Protein AF-A0AAX3K533-F1 (afdb_monomer)

Structure (mmCIF, N/CA/C/O backbone):
data_AF-A0AAX3K533-F1
#
_entry.id   AF-A0AAX3K533-F1
#
loop_
_atom_site.group_PDB
_atom_site.id
_atom_site.type_symbol
_atom_site.label_atom_id
_atom_site.label_alt_id
_atom_site.label_comp_id
_atom_site.label_asym_id
_atom_site.label_entity_id
_atom_site.label_seq_id
_atom_site.pdbx_PDB_ins_code
_atom_site.Cartn_x
_atom_site.Cartn_y
_atom_site.Cartn_z
_atom_site.occupancy
_atom_site.B_iso_or_equiv
_atom_site.auth_seq_id
_atom_site.auth_comp_id
_atom_site.auth_asym_id
_atom_site.auth_atom_id
_atom_site.pdbx_PDB_model_num
ATOM 1 N N . MET A 1 1 ? 11.104 16.226 -44.204 1.00 70.50 1 MET A N 1
ATOM 2 C CA . MET A 1 1 ? 12.448 15.941 -43.643 1.00 70.50 1 MET A CA 1
ATOM 3 C C . MET A 1 1 ? 12.404 15.337 -42.233 1.00 70.50 1 MET A C 1
ATOM 5 O O . MET A 1 1 ? 12.853 14.212 -42.077 1.00 70.50 1 MET A O 1
ATOM 9 N N . VAL A 1 2 ? 11.884 16.020 -41.196 1.00 74.81 2 VAL A N 1
ATOM 10 C CA . VAL A 1 2 ? 11.802 15.436 -39.829 1.00 74.81 2 VAL A CA 1
ATOM 11 C C . VAL A 1 2 ? 10.790 14.286 -39.756 1.00 74.81 2 VAL A C 1
ATOM 13 O O . VAL A 1 2 ? 11.126 13.221 -39.255 1.00 74.81 2 VAL A O 1
ATOM 16 N N . ILE A 1 3 ? 9.594 14.465 -40.324 1.00 83.06 3 ILE A N 1
ATOM 17 C CA . ILE A 1 3 ? 8.546 13.427 -40.380 1.00 83.06 3 ILE A CA 1
ATOM 18 C C . ILE A 1 3 ? 9.035 12.175 -41.125 1.00 83.06 3 ILE A C 1
ATOM 20 O O . ILE A 1 3 ? 8.797 11.053 -40.682 1.00 83.06 3 ILE A O 1
ATOM 24 N N . ASP A 1 4 ? 9.793 12.353 -42.209 1.00 85.56 4 ASP A N 1
ATOM 25 C CA . ASP A 1 4 ? 10.380 11.236 -42.957 1.00 85.56 4 ASP A CA 1
ATOM 26 C C . ASP A 1 4 ? 11.405 10.476 -42.110 1.00 85.56 4 ASP A C 1
ATOM 28 O O . ASP A 1 4 ? 11.384 9.247 -42.074 1.00 85.56 4 ASP A O 1
ATOM 32 N N . ASN A 1 5 ? 12.247 11.192 -41.356 1.00 84.62 5 ASN A N 1
ATOM 33 C CA . ASN A 1 5 ? 13.170 10.575 -40.402 1.00 84.62 5 ASN A CA 1
ATOM 34 C C . ASN A 1 5 ? 12.423 9.822 -39.292 1.00 84.62 5 ASN A C 1
ATOM 36 O O . ASN A 1 5 ? 12.862 8.744 -38.902 1.00 84.62 5 ASN A O 1
ATOM 40 N N . ILE A 1 6 ? 11.279 10.333 -38.824 1.00 86.19 6 ILE A N 1
ATOM 41 C CA . ILE A 1 6 ? 10.448 9.639 -37.831 1.00 86.19 6 ILE A CA 1
ATOM 42 C C . ILE A 1 6 ? 9.898 8.327 -38.407 1.00 86.19 6 ILE A C 1
ATOM 44 O O . ILE A 1 6 ? 10.025 7.268 -37.790 1.00 86.19 6 ILE A O 1
ATOM 48 N N . LYS A 1 7 ? 9.353 8.367 -39.629 1.00 88.62 7 LYS A N 1
ATOM 49 C CA . LYS A 1 7 ? 8.852 7.177 -40.335 1.00 88.62 7 LYS A CA 1
ATOM 50 C C . LYS A 1 7 ? 9.958 6.144 -40.565 1.00 88.62 7 LYS A C 1
ATOM 52 O O . LYS A 1 7 ? 9.727 4.943 -40.417 1.00 88.62 7 LYS A O 1
ATOM 57 N N . LEU A 1 8 ? 11.163 6.604 -40.905 1.00 84.56 8 LEU A N 1
ATOM 58 C CA . LEU A 1 8 ? 12.342 5.749 -41.029 1.00 84.56 8 LEU A CA 1
ATOM 59 C C . LEU A 1 8 ? 12.726 5.116 -39.686 1.00 84.56 8 LEU A C 1
ATOM 61 O O . LEU A 1 8 ? 12.979 3.917 -39.663 1.00 84.56 8 LEU A O 1
ATOM 65 N N . GLY A 1 9 ? 12.668 5.865 -38.580 1.00 83.62 9 GLY A N 1
ATOM 66 C CA . GLY A 1 9 ? 12.912 5.340 -37.232 1.00 83.62 9 GLY A CA 1
ATOM 67 C C . GLY A 1 9 ? 11.972 4.186 -36.862 1.00 83.62 9 GLY A C 1
ATOM 68 O O . GLY A 1 9 ? 12.428 3.128 -36.433 1.00 83.62 9 GLY A O 1
ATOM 69 N N . PHE A 1 10 ? 10.668 4.310 -37.132 1.00 87.94 10 PHE A N 1
ATOM 70 C CA . PHE A 1 10 ? 9.726 3.196 -36.930 1.00 87.94 10 PHE A CA 1
ATOM 71 C C . PHE A 1 10 ? 10.019 1.987 -37.826 1.00 87.94 10 PHE A C 1
ATOM 73 O O . PHE A 1 10 ? 9.873 0.835 -37.406 1.00 87.94 10 PHE A O 1
ATOM 80 N N . ARG A 1 11 ? 10.471 2.221 -39.063 1.00 87.50 11 ARG A N 1
ATOM 81 C CA . ARG A 1 11 ? 10.896 1.138 -39.959 1.00 87.50 11 ARG A CA 1
ATOM 82 C C . ARG A 1 11 ? 12.134 0.417 -39.421 1.00 87.50 11 ARG A C 1
ATOM 84 O O . ARG A 1 11 ? 12.212 -0.806 -39.535 1.00 87.50 11 ARG A O 1
ATOM 91 N N . ASP A 1 12 ? 13.061 1.145 -38.804 1.00 82.50 12 ASP A N 1
ATOM 92 C CA . ASP A 1 12 ? 14.248 0.569 -38.169 1.00 82.50 12 ASP A CA 1
ATOM 93 C C . ASP A 1 12 ? 13.876 -0.278 -36.945 1.00 82.50 12 ASP A C 1
ATOM 95 O O . ASP A 1 12 ? 14.400 -1.383 -36.794 1.00 82.50 12 ASP A O 1
ATOM 99 N N . ILE A 1 13 ? 12.906 0.165 -36.132 1.00 85.25 13 ILE A N 1
ATOM 100 C CA . ILE A 1 13 ? 12.337 -0.637 -35.031 1.00 85.25 13 ILE A CA 1
ATOM 101 C C . ILE A 1 13 ? 11.763 -1.956 -35.567 1.00 85.25 13 ILE A C 1
ATOM 103 O O . ILE A 1 13 ? 12.056 -3.027 -35.033 1.00 85.25 13 ILE A O 1
ATOM 107 N N . LYS A 1 14 ? 10.983 -1.906 -36.656 1.00 86.94 14 LYS A N 1
ATOM 108 C CA . LYS A 1 14 ? 10.407 -3.107 -37.287 1.00 86.94 14 LYS A CA 1
ATOM 109 C C . LYS A 1 14 ? 11.482 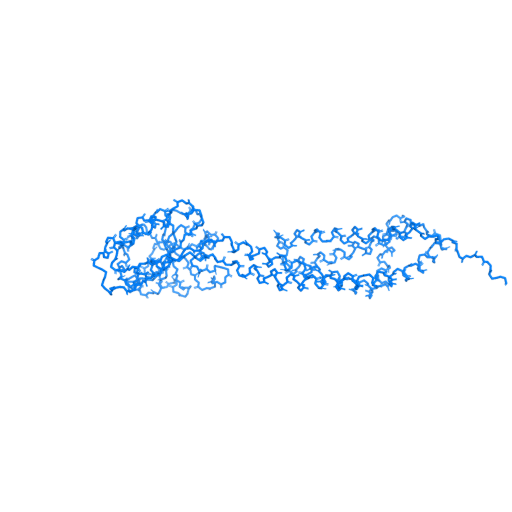-4.050 -37.843 1.00 86.94 14 LYS A C 1
ATOM 111 O O . LYS A 1 14 ? 11.323 -5.265 -37.812 1.00 86.94 14 LYS A O 1
ATOM 116 N N . ARG A 1 15 ? 12.596 -3.516 -38.346 1.00 84.75 15 ARG A N 1
ATOM 117 C CA . ARG A 1 15 ? 13.728 -4.328 -38.818 1.00 84.75 15 ARG A CA 1
ATOM 118 C C . ARG A 1 15 ? 14.512 -4.955 -37.660 1.00 84.75 15 ARG A C 1
ATOM 120 O O . ARG A 1 15 ? 15.022 -6.065 -37.789 1.00 84.75 15 ARG A O 1
ATOM 127 N N . ASN A 1 16 ? 14.587 -4.258 -36.530 1.00 82.94 16 ASN A N 1
ATOM 128 C CA . ASN A 1 16 ? 15.358 -4.643 -35.351 1.00 82.94 16 ASN A CA 1
ATOM 129 C C . ASN A 1 16 ? 14.470 -5.085 -34.171 1.00 82.94 16 ASN A C 1
ATOM 131 O O . ASN A 1 16 ? 14.868 -4.963 -33.013 1.00 82.94 16 ASN A O 1
ATOM 135 N N . THR A 1 17 ? 13.291 -5.659 -34.441 1.00 85.94 17 THR A N 1
ATOM 136 C CA . THR A 1 17 ? 12.273 -5.960 -33.416 1.00 85.94 17 THR A CA 1
ATOM 137 C C . THR A 1 17 ? 12.784 -6.844 -32.282 1.00 85.94 17 THR A C 1
ATOM 139 O O . THR A 1 17 ? 12.458 -6.598 -31.129 1.00 85.94 17 THR A O 1
ATOM 142 N N . ARG A 1 18 ? 13.647 -7.829 -32.566 1.00 87.25 18 ARG A N 1
ATOM 143 C CA . ARG A 1 18 ? 14.241 -8.676 -31.514 1.00 87.25 18 ARG A CA 1
ATOM 144 C C . ARG A 1 18 ? 15.050 -7.863 -30.500 1.00 87.25 18 ARG A C 1
ATOM 146 O O . ARG A 1 18 ? 14.945 -8.105 -29.306 1.00 87.25 18 ARG A O 1
ATOM 153 N N . ILE A 1 19 ? 15.832 -6.893 -30.975 1.00 84.88 19 ILE A N 1
ATOM 154 C CA . ILE A 1 19 ? 16.628 -6.006 -30.116 1.00 84.88 19 ILE A CA 1
ATOM 155 C C . ILE A 1 19 ? 15.700 -5.088 -29.329 1.00 84.88 19 ILE A C 1
ATOM 157 O O . ILE A 1 19 ? 15.890 -4.933 -28.129 1.00 84.88 19 ILE A O 1
ATOM 161 N N . PHE A 1 20 ? 14.689 -4.521 -29.993 1.00 87.00 20 PHE A N 1
ATOM 162 C CA . PHE A 1 20 ? 13.691 -3.678 -29.342 1.00 87.00 20 PHE A CA 1
ATOM 163 C C . PHE A 1 20 ? 12.997 -4.415 -28.189 1.00 87.00 20 PHE A C 1
ATOM 165 O O . PHE A 1 20 ? 12.959 -3.901 -27.079 1.00 87.00 20 PHE A O 1
ATOM 172 N N . ILE A 1 21 ? 12.529 -5.647 -28.419 1.00 89.81 21 ILE A N 1
ATOM 173 C CA . ILE A 1 21 ? 11.8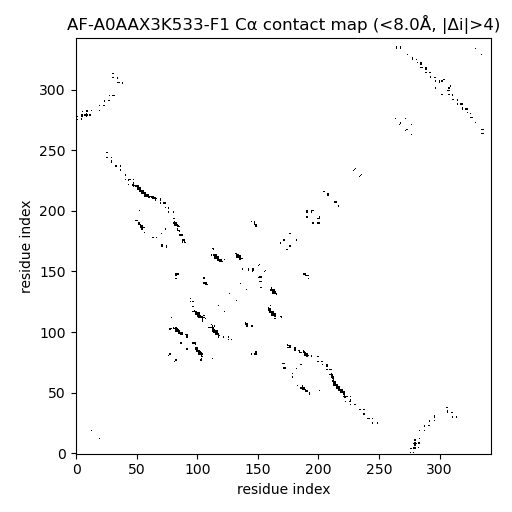62 -6.459 -27.391 1.00 89.81 21 ILE A CA 1
ATOM 174 C C . ILE A 1 21 ? 12.820 -6.800 -26.250 1.00 89.81 21 ILE A C 1
ATOM 176 O O . ILE A 1 21 ? 12.476 -6.580 -25.096 1.00 89.81 21 ILE A O 1
ATOM 180 N N . LEU A 1 22 ? 14.023 -7.306 -26.545 1.00 88.88 22 LEU A N 1
ATOM 181 C CA . LEU A 1 22 ? 14.995 -7.660 -25.502 1.00 88.88 22 LEU A CA 1
ATOM 182 C C . LEU A 1 22 ? 15.367 -6.455 -24.639 1.00 88.88 22 LEU A C 1
ATOM 184 O O . LEU A 1 22 ? 15.486 -6.576 -23.422 1.00 88.88 22 LEU A O 1
ATOM 188 N N . PHE A 1 23 ? 15.522 -5.289 -25.262 1.00 87.81 23 PHE A N 1
ATOM 189 C CA . PHE A 1 23 ? 15.860 -4.078 -24.536 1.00 87.81 23 PHE A CA 1
ATOM 190 C C . PHE A 1 23 ? 14.681 -3.532 -23.734 1.00 87.81 23 PHE A C 1
ATOM 192 O O . PHE A 1 23 ? 14.856 -3.124 -22.589 1.00 87.81 23 PHE A O 1
ATOM 199 N N . GLY A 1 24 ? 13.476 -3.604 -24.302 1.00 89.94 24 GLY A N 1
ATOM 200 C CA . GLY A 1 24 ? 12.237 -3.301 -23.597 1.00 89.94 24 GLY A CA 1
ATOM 201 C C . GLY A 1 24 ? 12.061 -4.181 -22.364 1.00 89.94 24 GLY A C 1
ATOM 202 O O . GLY A 1 24 ? 11.786 -3.657 -21.295 1.00 89.94 24 GLY A O 1
ATOM 203 N N . LEU A 1 25 ? 12.309 -5.490 -22.473 1.00 91.69 25 LEU A N 1
ATOM 204 C CA . LEU A 1 25 ? 12.252 -6.420 -21.341 1.00 91.69 25 LEU A CA 1
ATOM 205 C C . LEU A 1 25 ? 13.298 -6.103 -20.268 1.00 91.69 25 LEU A C 1
ATOM 207 O O . LEU A 1 25 ? 12.988 -6.162 -19.081 1.00 91.69 25 LEU A O 1
ATOM 211 N N . LEU A 1 26 ? 14.518 -5.734 -20.667 1.00 90.12 26 LEU A N 1
ATOM 212 C CA . LEU A 1 26 ? 15.572 -5.342 -19.732 1.00 90.12 26 LEU A CA 1
ATOM 213 C C . LEU A 1 26 ? 15.155 -4.099 -18.923 1.00 90.12 26 LEU A C 1
ATOM 215 O O . LEU A 1 26 ? 15.217 -4.118 -17.695 1.00 90.12 26 LEU A O 1
ATOM 219 N N . ILE A 1 27 ? 14.676 -3.047 -19.597 1.00 90.38 27 ILE A N 1
ATOM 220 C CA . ILE A 1 27 ? 14.196 -1.810 -18.952 1.00 90.38 27 ILE A CA 1
ATOM 221 C C . ILE A 1 27 ? 12.966 -2.094 -18.082 1.00 90.38 27 ILE A C 1
ATOM 223 O O . ILE A 1 27 ? 12.881 -1.608 -16.954 1.00 90.38 27 ILE A O 1
ATOM 227 N N . LEU A 1 28 ? 12.046 -2.925 -18.572 1.00 92.44 28 LEU A N 1
ATOM 228 C CA . LEU A 1 28 ? 10.853 -3.320 -17.834 1.00 92.44 28 LEU A CA 1
ATOM 229 C C . LEU A 1 28 ? 11.216 -4.056 -16.544 1.00 92.44 28 LEU A C 1
ATOM 231 O O . LEU A 1 28 ? 10.684 -3.722 -15.491 1.00 92.44 28 LEU A O 1
ATOM 235 N N . SER A 1 29 ? 12.153 -5.008 -16.595 1.00 91.19 29 SER A N 1
ATOM 236 C CA . SER A 1 29 ? 12.527 -5.799 -15.418 1.00 91.19 29 SER A CA 1
ATOM 237 C C . SER A 1 29 ? 13.051 -4.938 -14.269 1.00 91.19 29 SER A C 1
ATOM 239 O O . SER A 1 29 ? 12.621 -5.115 -13.132 1.00 91.19 29 SER A O 1
ATOM 241 N N . ILE A 1 30 ? 13.917 -3.960 -14.554 1.00 90.75 30 ILE A N 1
ATOM 242 C CA . ILE A 1 30 ? 14.461 -3.092 -13.508 1.00 90.75 30 ILE A CA 1
ATOM 243 C C . ILE A 1 30 ? 13.411 -2.094 -13.026 1.00 90.75 30 ILE A C 1
ATOM 245 O O . ILE A 1 30 ? 13.341 -1.806 -11.835 1.00 90.75 30 ILE A O 1
ATOM 249 N N . SER A 1 31 ? 12.562 -1.607 -13.932 1.00 91.94 31 SER A N 1
ATOM 250 C CA . SER A 1 31 ? 11.512 -0.655 -13.587 1.00 91.94 31 SER A CA 1
ATOM 251 C C . SER A 1 31 ? 10.474 -1.296 -12.665 1.00 91.94 31 SER A C 1
ATOM 253 O O . SER A 1 31 ? 10.118 -0.701 -11.657 1.00 91.94 31 SER A O 1
ATOM 255 N N . VAL A 1 32 ? 10.066 -2.541 -12.937 1.00 91.31 32 VAL A N 1
ATOM 256 C CA . VAL A 1 32 ? 9.200 -3.328 -12.045 1.00 91.31 32 VAL A CA 1
ATOM 257 C C . VAL A 1 32 ? 9.862 -3.502 -10.677 1.00 91.31 32 VAL A C 1
ATOM 259 O O . VAL A 1 32 ? 9.267 -3.146 -9.664 1.00 91.31 32 VAL A O 1
ATOM 262 N N . VAL A 1 33 ? 11.111 -3.976 -10.625 1.00 91.06 33 VAL A N 1
ATOM 263 C CA . VAL A 1 33 ? 11.818 -4.192 -9.350 1.00 91.06 33 VAL A CA 1
ATOM 264 C C . VAL A 1 33 ? 11.892 -2.904 -8.524 1.00 91.06 33 VAL A C 1
ATOM 266 O O . VAL A 1 33 ? 11.572 -2.921 -7.335 1.00 91.06 33 VAL A O 1
ATOM 269 N N . LEU A 1 34 ? 12.266 -1.779 -9.139 1.00 90.50 34 LEU A N 1
ATOM 270 C CA . LEU A 1 34 ? 12.362 -0.491 -8.452 1.00 90.50 34 LEU A CA 1
ATOM 271 C C . LEU A 1 34 ? 10.995 0.029 -8.001 1.00 90.50 34 LEU A C 1
ATOM 273 O O . LEU A 1 34 ? 10.873 0.505 -6.873 1.00 90.50 34 LEU A O 1
ATOM 277 N N . SER A 1 35 ? 9.965 -0.087 -8.841 1.00 88.69 35 SER A N 1
ATOM 278 C CA . SER A 1 35 ? 8.621 0.379 -8.507 1.00 88.69 35 SER A CA 1
ATOM 279 C C . SER A 1 35 ? 8.024 -0.373 -7.322 1.00 88.69 35 SER A C 1
ATOM 281 O O . SER A 1 35 ? 7.595 0.254 -6.353 1.00 88.69 35 SER A O 1
ATOM 283 N N . PHE A 1 36 ? 8.046 -1.705 -7.361 1.00 85.25 36 PHE A N 1
ATOM 284 C CA . PHE A 1 36 ? 7.445 -2.527 -6.312 1.00 85.25 36 PHE A CA 1
ATOM 285 C C . PHE A 1 36 ? 8.246 -2.504 -5.004 1.00 85.25 36 PHE A C 1
ATOM 287 O O . P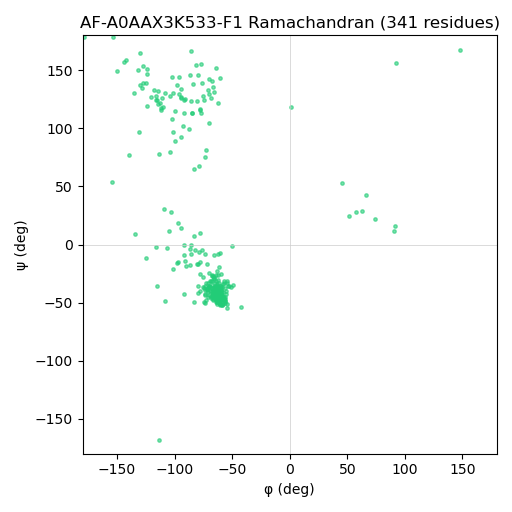HE A 1 36 ? 7.642 -2.422 -3.937 1.00 85.25 36 PHE A O 1
ATOM 294 N N . SER A 1 37 ? 9.584 -2.506 -5.053 1.00 86.62 37 SER A N 1
ATOM 295 C CA . SER A 1 37 ? 10.398 -2.385 -3.828 1.00 86.62 37 SER A CA 1
ATOM 296 C C . SER A 1 37 ? 10.225 -1.029 -3.142 1.00 86.62 37 SER A C 1
ATOM 298 O O . SER A 1 37 ? 10.086 -0.977 -1.921 1.00 86.62 37 SER A O 1
ATOM 300 N N . THR A 1 38 ? 10.152 0.058 -3.916 1.00 86.94 38 THR A N 1
ATOM 301 C CA . THR A 1 38 ? 9.893 1.396 -3.364 1.00 86.94 38 THR A CA 1
ATOM 302 C C . THR A 1 38 ? 8.496 1.484 -2.755 1.00 86.94 38 THR A C 1
ATOM 304 O O . THR A 1 38 ? 8.326 2.066 -1.684 1.00 86.94 38 THR A O 1
ATOM 307 N N . TYR A 1 39 ? 7.492 0.893 -3.410 1.00 85.12 39 TYR A N 1
ATOM 308 C CA . TYR A 1 39 ? 6.137 0.823 -2.867 1.00 85.12 39 TYR A CA 1
ATOM 309 C C . TYR A 1 39 ? 6.100 0.055 -1.540 1.00 85.12 39 TYR A C 1
ATOM 311 O O . TYR A 1 39 ? 5.575 0.576 -0.559 1.00 85.12 39 TYR A O 1
ATOM 319 N N . ALA A 1 40 ? 6.723 -1.127 -1.489 1.00 82.88 40 ALA A N 1
ATOM 320 C CA . ALA A 1 40 ? 6.785 -1.954 -0.286 1.00 82.88 40 ALA A CA 1
ATOM 321 C C . ALA A 1 40 ? 7.472 -1.231 0.883 1.00 82.88 40 ALA A C 1
ATOM 323 O O . ALA A 1 40 ? 6.957 -1.237 1.998 1.00 82.88 40 ALA A O 1
ATOM 324 N N . LEU A 1 41 ? 8.593 -0.544 0.632 1.00 83.50 41 LEU A N 1
ATOM 325 C CA . LEU A 1 41 ? 9.264 0.242 1.667 1.00 83.50 41 LEU A CA 1
ATOM 326 C C . LEU A 1 41 ? 8.395 1.402 2.157 1.00 83.50 41 LEU A C 1
ATOM 328 O O . LEU A 1 41 ? 8.345 1.663 3.353 1.00 83.50 41 LEU A O 1
ATOM 332 N N . ASN A 1 42 ? 7.707 2.103 1.255 1.00 82.88 42 ASN A N 1
ATOM 333 C CA . ASN A 1 42 ? 6.824 3.197 1.651 1.00 82.88 42 ASN A CA 1
ATOM 334 C C . ASN A 1 42 ? 5.643 2.694 2.493 1.00 82.88 42 ASN A C 1
ATOM 336 O O . ASN A 1 42 ? 5.273 3.345 3.464 1.00 82.88 42 ASN A O 1
ATOM 340 N N . LEU A 1 43 ? 5.073 1.537 2.148 1.00 78.62 43 LEU A N 1
ATOM 341 C CA . LEU A 1 43 ? 4.025 0.908 2.948 1.00 78.62 43 LEU A CA 1
ATOM 342 C C . LEU A 1 43 ? 4.540 0.588 4.356 1.00 78.62 43 LEU A C 1
ATOM 344 O O . LEU A 1 43 ? 3.969 1.071 5.329 1.00 78.62 43 LEU A O 1
ATOM 348 N N . ALA A 1 44 ? 5.681 -0.096 4.456 1.00 74.06 44 ALA A N 1
ATOM 349 C CA . ALA A 1 44 ? 6.280 -0.442 5.740 1.00 74.06 44 ALA A CA 1
ATOM 350 C C . ALA A 1 44 ? 6.643 0.793 6.581 1.00 74.06 44 ALA A C 1
ATOM 352 O O . ALA A 1 44 ? 6.396 0.817 7.779 1.00 74.06 44 ALA A O 1
ATOM 353 N N . LEU A 1 45 ? 7.171 1.854 5.962 1.00 74.62 45 LEU A N 1
ATOM 354 C CA . LEU A 1 45 ? 7.487 3.113 6.649 1.00 74.62 45 LEU A CA 1
ATOM 355 C C . LEU A 1 45 ? 6.251 3.907 7.085 1.00 74.62 45 LEU A C 1
ATOM 357 O O . LEU A 1 45 ? 6.355 4.761 7.968 1.00 74.62 45 LEU A O 1
ATOM 361 N N . LYS A 1 46 ? 5.105 3.714 6.424 1.00 70.94 46 LYS A N 1
ATOM 362 C CA . LYS A 1 46 ? 3.833 4.287 6.874 1.00 70.94 46 LYS A CA 1
ATOM 363 C C . LYS A 1 46 ? 3.319 3.516 8.077 1.00 70.94 46 LYS A C 1
ATOM 365 O O . LYS A 1 46 ? 3.038 4.138 9.090 1.00 70.94 46 LYS A O 1
ATOM 370 N N . GLU A 1 47 ? 3.282 2.192 7.979 1.00 65.12 47 GLU A N 1
ATOM 371 C CA . GLU A 1 47 ? 2.819 1.324 9.063 1.00 65.12 47 GLU A CA 1
ATOM 372 C C . GLU A 1 47 ? 3.746 1.392 10.286 1.00 65.12 47 GLU A C 1
ATOM 374 O O . GLU A 1 47 ? 3.290 1.240 11.410 1.00 65.12 47 GLU A O 1
ATOM 379 N N . SER A 1 48 ? 5.042 1.675 10.118 1.00 60.19 48 SER A N 1
ATOM 380 C CA . SER A 1 48 ? 5.990 1.817 11.235 1.00 60.19 48 SER A CA 1
ATOM 381 C C . SER A 1 48 ? 5.906 3.124 12.010 1.00 60.19 48 SER A C 1
ATOM 383 O O . SER A 1 48 ? 6.678 3.324 12.948 1.00 60.19 48 SER A O 1
ATOM 385 N N . LYS A 1 49 ? 5.071 4.069 11.576 1.00 57.28 49 LYS A N 1
ATOM 386 C CA . LYS A 1 49 ? 4.868 5.331 12.299 1.00 57.28 49 LYS A CA 1
ATOM 387 C C . LYS A 1 49 ? 3.739 5.247 13.312 1.00 57.28 49 LYS A C 1
ATOM 389 O O . LYS A 1 49 ? 3.724 6.073 14.221 1.00 57.28 49 LYS A O 1
ATOM 394 N N . ASP A 1 50 ? 2.861 4.262 13.170 1.00 59.41 50 ASP A N 1
ATOM 395 C CA . ASP A 1 50 ? 1.707 4.107 14.036 1.00 59.41 50 ASP A CA 1
ATOM 396 C C . ASP A 1 50 ? 2.167 3.486 15.361 1.00 59.41 50 ASP A C 1
ATOM 398 O O . ASP A 1 50 ? 2.703 2.375 15.413 1.00 59.41 50 ASP A O 1
ATOM 402 N N . THR A 1 51 ? 2.017 4.238 16.453 1.00 62.66 51 THR A N 1
ATOM 403 C CA . THR A 1 51 ? 2.298 3.707 17.792 1.00 62.66 51 THR A CA 1
ATOM 404 C C . THR A 1 51 ? 1.053 2.992 18.280 1.0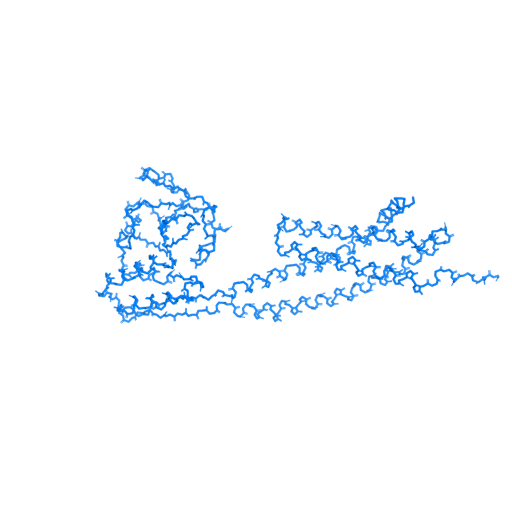0 62.66 51 THR A C 1
ATOM 406 O O . THR A 1 51 ? 0.035 3.627 18.542 1.00 62.66 51 THR A O 1
ATOM 409 N N . GLU A 1 52 ? 1.119 1.672 18.431 1.00 69.50 52 GLU A N 1
ATOM 410 C CA . GLU A 1 52 ? -0.027 0.917 18.917 1.00 69.50 52 GLU A CA 1
ATOM 411 C C . GLU A 1 52 ? 0.044 0.788 20.440 1.00 69.50 52 GLU A C 1
ATOM 413 O O . GLU A 1 52 ? 0.922 0.122 21.000 1.00 69.50 52 GLU A O 1
ATOM 418 N N . VAL A 1 53 ? -0.904 1.428 21.123 1.00 72.19 53 VAL A N 1
ATOM 419 C CA . VAL A 1 53 ? -1.151 1.183 22.545 1.00 72.19 53 VAL A CA 1
ATOM 420 C C . VAL A 1 53 ? -2.191 0.078 22.663 1.00 72.19 53 VAL A C 1
ATOM 422 O O . VAL A 1 53 ? -3.272 0.145 22.083 1.00 72.19 53 VAL A O 1
ATOM 425 N N . SER A 1 54 ? -1.841 -0.960 23.410 1.00 78.69 54 SER A N 1
ATOM 426 C CA . SER A 1 54 ? -2.712 -2.084 23.738 1.00 78.69 54 SER A CA 1
ATOM 427 C C . SER A 1 54 ? -2.793 -2.244 25.247 1.00 78.69 54 SER A C 1
ATOM 429 O O . SER A 1 54 ? -1.854 -1.901 25.969 1.00 78.69 54 SER A O 1
ATOM 431 N N . TYR A 1 55 ? -3.912 -2.768 25.725 1.00 81.06 55 TYR A N 1
ATOM 432 C CA . TYR A 1 55 ? -4.105 -3.095 27.129 1.00 81.06 55 TYR A CA 1
ATOM 433 C C . TYR A 1 55 ? -4.323 -4.594 27.233 1.00 81.06 55 TYR A C 1
ATOM 435 O O . TYR A 1 55 ? -5.097 -5.155 26.467 1.00 81.06 55 TYR A O 1
ATOM 443 N N . PHE A 1 56 ? -3.635 -5.234 28.172 1.00 78.38 56 PHE A N 1
ATOM 444 C CA . PHE A 1 56 ? -3.848 -6.643 28.489 1.00 78.38 56 PHE A CA 1
ATOM 445 C C . PHE A 1 56 ? -4.249 -6.765 29.946 1.00 78.38 56 PHE A C 1
ATOM 447 O O . PHE A 1 56 ? -3.553 -6.258 30.834 1.00 78.38 56 PHE A O 1
ATOM 454 N N . ALA A 1 57 ? -5.363 -7.441 30.199 1.00 75.81 57 ALA A N 1
ATOM 455 C CA . ALA A 1 57 ? -5.816 -7.698 31.546 1.00 75.81 57 ALA A CA 1
ATOM 456 C C . ALA A 1 57 ? -4.946 -8.783 32.181 1.00 75.81 57 ALA A C 1
ATOM 458 O O . ALA A 1 57 ? -4.816 -9.900 31.674 1.00 75.81 57 ALA A O 1
ATOM 459 N N . ILE A 1 58 ? -4.364 -8.464 33.329 1.00 69.75 58 ILE A N 1
ATOM 460 C CA . ILE A 1 58 ? -3.647 -9.415 34.163 1.00 69.75 58 ILE A CA 1
ATOM 461 C C . ILE A 1 58 ? -4.595 -9.834 35.282 1.00 69.75 58 ILE A C 1
ATOM 463 O O . ILE A 1 58 ? -4.972 -8.996 36.106 1.00 69.75 58 ILE A O 1
ATOM 467 N N . PRO A 1 59 ? -4.998 -11.116 35.331 1.00 59.81 59 PRO A N 1
ATOM 468 C CA . PRO A 1 59 ? -5.919 -11.587 36.347 1.00 59.81 59 PRO A CA 1
ATOM 469 C C . PRO A 1 59 ? -5.209 -11.596 37.702 1.00 59.81 59 PRO A C 1
ATOM 471 O O . PRO A 1 59 ? -4.379 -12.457 37.986 1.00 59.81 59 PRO A O 1
ATOM 474 N N . VAL A 1 60 ? -5.531 -10.613 38.537 1.00 62.34 60 VAL A N 1
ATOM 475 C CA . VAL A 1 60 ? -5.190 -10.595 39.973 1.00 62.34 60 VAL A CA 1
A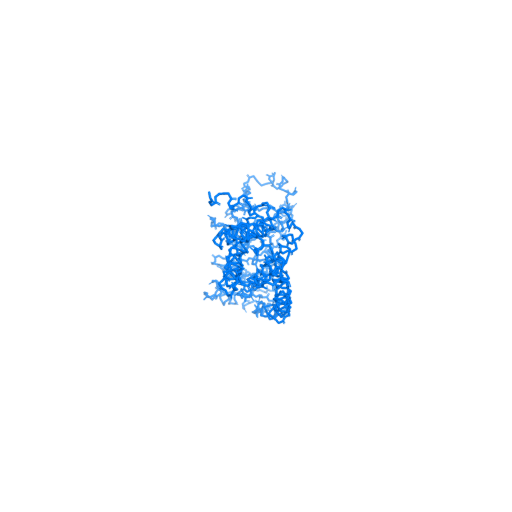TOM 476 C C . VAL A 1 60 ? -6.396 -10.989 40.832 1.00 62.34 60 VAL A C 1
ATOM 478 O O . VAL A 1 60 ? -6.227 -11.461 41.952 1.00 62.34 60 VAL A O 1
ATOM 481 N N . SER A 1 61 ? -7.599 -10.859 40.270 1.00 62.00 61 SER A N 1
ATOM 482 C CA . SER A 1 61 ? -8.893 -11.309 40.782 1.00 62.00 61 SER A CA 1
ATOM 483 C C . SER A 1 61 ? -9.793 -11.637 39.583 1.00 62.00 61 SER A C 1
ATOM 485 O O . SER A 1 61 ? -9.649 -11.028 38.523 1.00 62.00 61 SER A O 1
ATOM 487 N N . TYR A 1 62 ? -10.711 -12.595 39.739 1.00 57.03 62 TYR A N 1
ATOM 488 C CA . TYR A 1 62 ? -11.745 -12.902 38.736 1.00 57.03 62 TYR A CA 1
ATOM 489 C C . TYR A 1 62 ? -13.046 -12.117 38.965 1.00 57.03 62 TYR A C 1
ATOM 491 O O . TYR A 1 62 ? -13.933 -12.136 38.119 1.00 57.03 62 TYR A O 1
ATOM 499 N N . GLU A 1 63 ? -13.160 -11.418 40.096 1.00 61.00 63 GLU A N 1
ATOM 500 C CA . GLU A 1 63 ? -14.308 -10.573 40.420 1.00 61.00 63 GLU A CA 1
ATOM 501 C C . GLU A 1 63 ? -13.939 -9.100 40.237 1.00 61.00 63 GLU A C 1
ATOM 503 O O . GLU A 1 63 ? -12.949 -8.644 40.812 1.00 61.00 63 GLU A O 1
ATOM 508 N N . MET A 1 64 ? -14.748 -8.367 39.465 1.00 66.06 64 MET A N 1
ATOM 509 C CA . MET A 1 64 ? -14.641 -6.918 39.279 1.00 66.06 64 MET A CA 1
ATOM 510 C C . MET A 1 64 ? -15.671 -6.226 40.183 1.00 66.06 64 MET A C 1
ATOM 512 O O . MET A 1 64 ? -16.812 -6.006 39.780 1.00 66.06 64 MET A O 1
ATOM 516 N N . LYS A 1 65 ? -15.305 -5.906 41.430 1.00 66.56 65 LYS A N 1
ATOM 517 C CA . LYS A 1 65 ? -16.256 -5.371 42.425 1.00 66.56 65 LYS A CA 1
ATOM 518 C C . LYS A 1 65 ? -16.759 -3.969 42.079 1.00 66.56 65 LYS A C 1
ATOM 520 O O . LYS A 1 65 ? -17.878 -3.620 42.438 1.00 66.56 65 LYS A O 1
ATOM 525 N N . ASP A 1 66 ? -15.958 -3.197 41.347 1.00 72.38 66 ASP A N 1
ATOM 526 C CA . ASP A 1 66 ? -16.262 -1.829 40.907 1.00 72.38 66 ASP A CA 1
ATOM 527 C C . ASP A 1 66 ? -16.670 -1.741 39.418 1.00 72.38 66 ASP A C 1
ATOM 529 O O . ASP A 1 66 ? -16.499 -0.698 38.787 1.00 72.38 66 ASP A O 1
ATOM 533 N N . PHE A 1 67 ? -17.245 -2.816 38.857 1.00 76.81 67 PHE A N 1
ATOM 534 C CA . PHE A 1 67 ? -17.651 -2.931 37.444 1.00 76.81 67 PHE A CA 1
ATOM 535 C C . PHE A 1 67 ? -18.339 -1.671 36.884 1.00 76.81 67 PHE A C 1
ATOM 537 O O . PHE A 1 67 ? -17.855 -1.085 35.919 1.00 76.81 67 PHE A O 1
ATOM 544 N N . ILE A 1 68 ? -19.399 -1.191 37.548 1.00 79.94 68 ILE A N 1
ATOM 545 C CA . ILE A 1 68 ? -20.195 -0.034 37.093 1.00 79.94 68 ILE A CA 1
ATOM 546 C C . ILE A 1 68 ? -19.338 1.239 36.996 1.00 79.94 68 ILE A C 1
ATOM 548 O O . ILE A 1 68 ? -19.482 2.030 36.069 1.00 79.94 68 ILE A O 1
ATOM 552 N N . LYS A 1 69 ? -18.406 1.450 37.936 1.00 82.44 69 LYS A N 1
ATOM 553 C CA . LYS A 1 69 ? -17.544 2.645 37.924 1.00 82.44 69 LYS A CA 1
ATOM 554 C C . LYS A 1 69 ? -16.550 2.610 36.766 1.00 82.44 69 LYS A C 1
ATOM 556 O O . LYS A 1 69 ? -16.230 3.662 36.213 1.00 82.44 69 LYS A O 1
ATOM 561 N N . VAL A 1 70 ? -16.038 1.423 36.444 1.00 82.88 70 VAL A N 1
ATOM 562 C CA . VAL A 1 70 ? -15.091 1.220 35.341 1.00 82.88 70 VAL A CA 1
ATOM 563 C C . VAL A 1 70 ? -15.813 1.395 34.011 1.00 82.88 70 VAL A C 1
ATOM 565 O O . VAL A 1 70 ? -15.329 2.141 33.166 1.00 82.88 70 VAL A O 1
ATOM 568 N N . GLU A 1 71 ? -16.999 0.800 33.865 1.00 86.94 71 GLU A N 1
ATOM 569 C CA . GLU A 1 71 ? -17.877 0.986 32.706 1.00 86.94 71 GLU A CA 1
ATOM 570 C C . GLU A 1 71 ? -18.169 2.476 32.459 1.00 86.94 71 GLU A C 1
ATOM 572 O O . GLU A 1 71 ? -17.892 2.988 31.375 1.00 86.94 71 GLU A O 1
ATOM 577 N N . ASP A 1 72 ? -18.610 3.212 33.484 1.00 87.00 72 ASP A N 1
ATOM 578 C CA . ASP A 1 72 ? -18.867 4.656 33.397 1.00 87.00 72 ASP A CA 1
ATOM 579 C C . ASP A 1 72 ? -17.612 5.469 33.030 1.00 87.00 72 ASP A C 1
ATOM 581 O O . ASP A 1 72 ? -17.687 6.492 32.337 1.00 87.00 72 ASP A O 1
ATOM 585 N N . GLY A 1 73 ? -16.447 5.064 33.545 1.00 86.56 73 GLY A N 1
ATOM 586 C CA . GLY A 1 73 ? -15.163 5.701 33.259 1.00 86.56 73 GLY A CA 1
ATOM 587 C C . GLY A 1 73 ? -14.749 5.521 31.800 1.00 86.56 73 GLY A C 1
ATOM 588 O O . GLY A 1 73 ? -14.400 6.498 31.131 1.00 86.56 73 GLY A O 1
ATOM 589 N N . VAL A 1 74 ? -14.843 4.287 31.304 1.00 88.00 74 VAL A N 1
ATOM 590 C CA . VAL A 1 74 ? -14.549 3.916 29.915 1.00 88.00 74 VAL A CA 1
ATOM 591 C C . VAL A 1 74 ? -15.535 4.596 28.961 1.00 88.00 74 VAL A C 1
ATOM 593 O O . VAL A 1 74 ? -15.100 5.220 27.995 1.00 88.00 74 VAL A O 1
ATOM 596 N N . ASP A 1 75 ? -16.836 4.589 29.264 1.00 89.25 75 ASP A N 1
ATOM 597 C CA . ASP A 1 75 ? -17.879 5.240 28.457 1.00 89.25 75 ASP A CA 1
ATOM 598 C C . ASP A 1 75 ? -17.612 6.744 28.270 1.00 89.25 75 ASP A C 1
ATOM 600 O O . ASP A 1 75 ? -17.639 7.274 27.154 1.00 89.25 75 ASP A O 1
ATOM 604 N N . LYS A 1 76 ? -17.266 7.451 29.356 1.00 88.19 76 LYS A N 1
ATOM 605 C CA . LYS A 1 76 ? -16.927 8.884 29.303 1.00 88.19 76 LYS A CA 1
ATOM 606 C C . LYS A 1 76 ? -15.728 9.173 28.409 1.00 88.19 76 LYS A C 1
ATOM 608 O O . LYS A 1 76 ? -15.701 10.219 27.758 1.00 88.19 76 LYS A O 1
ATOM 613 N N . LEU A 1 77 ? -14.740 8.284 28.376 1.00 87.31 77 LEU A N 1
ATOM 614 C CA . LEU A 1 77 ? -13.554 8.460 27.542 1.00 87.31 77 LEU A CA 1
ATOM 615 C C . LEU A 1 77 ? -13.804 8.087 26.093 1.00 87.31 77 LEU A C 1
ATOM 617 O O . LEU A 1 77 ? -13.442 8.871 25.218 1.00 87.31 77 LEU A O 1
ATOM 621 N N . LEU A 1 78 ? -14.526 6.996 25.841 1.00 87.56 78 LEU A N 1
ATOM 622 C CA . LEU A 1 78 ? -14.978 6.624 24.503 1.00 87.56 78 LEU A CA 1
ATOM 623 C C . LEU A 1 78 ? -15.909 7.671 23.886 1.00 87.56 78 LEU A C 1
ATOM 625 O O . LEU A 1 78 ? -16.026 7.725 22.666 1.00 87.56 78 LEU A O 1
ATOM 629 N N . LYS A 1 79 ? -16.518 8.556 24.690 1.00 86.81 79 LYS A N 1
ATOM 630 C CA . LYS A 1 79 ? -17.222 9.776 24.244 1.00 86.81 79 LYS A CA 1
ATOM 631 C C . LYS A 1 79 ? -16.304 10.957 23.916 1.00 86.81 79 LYS A C 1
ATOM 633 O O . LYS A 1 79 ? -16.743 11.879 23.230 1.00 86.81 79 LYS A O 1
ATOM 638 N N . LYS A 1 80 ? -15.042 10.955 24.344 1.00 86.44 80 LYS A N 1
ATOM 639 C CA . LYS A 1 80 ? -14.025 11.944 23.942 1.00 86.44 80 LYS A CA 1
ATOM 640 C C . LYS A 1 80 ? -13.231 11.473 22.723 1.00 86.44 80 LYS A C 1
ATOM 642 O O . LYS A 1 80 ? -13.065 12.246 21.785 1.00 86.44 80 LYS A O 1
ATOM 647 N N . GLY A 1 81 ? -12.836 10.204 22.682 1.00 86.25 81 GLY A N 1
ATOM 648 C CA . GLY A 1 81 ? -11.996 9.621 21.631 1.00 86.25 81 GLY A CA 1
ATOM 649 C C . GLY A 1 81 ? -11.748 8.132 21.867 1.00 86.25 81 GLY A C 1
ATOM 650 O O . GLY A 1 81 ? -12.219 7.585 22.858 1.00 86.25 81 GLY A O 1
ATOM 651 N N . GLY A 1 82 ? -11.024 7.488 20.961 1.00 87.44 82 GLY A N 1
ATOM 652 C CA . GLY A 1 82 ? -10.794 6.045 20.995 1.00 87.44 82 GLY A CA 1
ATOM 653 C C . GLY A 1 82 ? -11.814 5.242 20.190 1.00 87.44 82 GLY A C 1
ATOM 654 O O . GLY A 1 82 ? -12.927 5.695 19.897 1.00 87.44 82 GLY A O 1
ATOM 655 N N . TYR A 1 83 ? -11.371 4.051 19.801 1.00 90.19 83 TYR A N 1
ATOM 656 C CA . TYR A 1 83 ? -12.056 3.150 18.888 1.00 90.19 83 TYR A CA 1
ATOM 657 C C . TYR A 1 83 ? -12.004 1.746 19.463 1.00 90.19 83 TYR A C 1
ATOM 659 O O . TYR A 1 83 ? -10.937 1.274 19.841 1.00 90.19 83 TYR A O 1
ATOM 667 N N . THR A 1 84 ? -13.141 1.071 19.519 1.00 91.56 84 THR A N 1
ATOM 668 C CA . THR A 1 84 ? -13.206 -0.318 19.969 1.00 91.56 84 THR A CA 1
ATOM 669 C C . THR A 1 84 ? -14.256 -1.081 19.178 1.00 91.56 84 THR A C 1
ATOM 671 O O . THR A 1 84 ? -15.184 -0.487 18.614 1.00 91.56 84 THR A O 1
ATOM 674 N N . LYS A 1 85 ? -14.088 -2.401 19.135 1.00 91.69 85 LYS A N 1
ATOM 675 C CA . LYS A 1 85 ? -15.077 -3.344 18.624 1.00 91.69 85 LYS A CA 1
ATOM 676 C C . LYS A 1 85 ? -15.272 -4.453 19.649 1.00 91.69 85 LYS A C 1
ATOM 678 O O . LYS A 1 85 ? -14.295 -4.957 20.196 1.00 91.69 85 LYS A O 1
ATOM 683 N N . PHE A 1 86 ? -16.514 -4.840 19.890 1.00 91.94 86 PHE A N 1
ATOM 684 C CA . PHE A 1 86 ? -16.853 -5.903 20.832 1.00 91.94 86 PHE A CA 1
ATOM 685 C C . PHE A 1 86 ? -18.175 -6.562 20.434 1.00 91.94 86 PHE A C 1
ATOM 687 O O . PHE A 1 86 ? -18.812 -6.184 19.447 1.00 91.94 86 PHE A O 1
ATOM 694 N N . VAL A 1 87 ? -18.567 -7.572 21.199 1.00 91.00 87 VAL A N 1
ATOM 695 C CA . VAL A 1 87 ? -19.845 -8.268 21.069 1.00 91.00 87 VAL A CA 1
ATOM 696 C C . VAL A 1 87 ? -20.538 -8.214 22.426 1.00 91.00 87 VAL A C 1
ATOM 698 O O . VAL A 1 87 ? -19.874 -8.351 23.447 1.00 91.00 87 VAL A O 1
ATOM 701 N N . SER A 1 88 ? -21.851 -7.984 22.423 1.00 91.62 88 SER A N 1
ATOM 702 C CA . SER A 1 88 ? -22.697 -8.074 23.616 1.00 91.62 88 SER A CA 1
ATOM 703 C C . SER A 1 88 ? -23.658 -9.247 23.451 1.00 91.62 88 SER A C 1
ATOM 705 O O . SER A 1 88 ? -24.442 -9.286 22.498 1.00 91.62 88 SER A O 1
ATOM 707 N N . GLU A 1 89 ? -23.607 -10.194 24.382 1.00 91.25 89 GLU A N 1
ATOM 708 C CA . GLU A 1 89 ? -24.544 -11.308 24.512 1.00 91.25 89 GLU A CA 1
ATOM 709 C C . GLU A 1 89 ? -25.971 -10.778 24.633 1.00 91.25 89 GLU A C 1
ATOM 711 O O . GLU A 1 89 ? -26.851 -11.225 23.903 1.00 91.25 89 GLU A O 1
ATOM 716 N N . TYR A 1 90 ? -26.187 -9.754 25.464 1.00 90.75 90 TYR A N 1
ATOM 717 C CA . TYR A 1 90 ? -27.501 -9.145 25.656 1.00 90.75 90 TYR A CA 1
ATOM 718 C C . TYR A 1 90 ? -28.096 -8.609 24.344 1.00 90.75 90 TYR A C 1
ATOM 720 O O . TYR A 1 90 ? -29.246 -8.908 24.017 1.00 90.75 90 TYR A O 1
ATOM 728 N N . VAL A 1 91 ? -27.317 -7.847 23.568 1.00 88.81 91 VAL A N 1
ATOM 729 C CA . VAL A 1 91 ? -27.776 -7.295 22.281 1.00 88.81 91 VAL A CA 1
ATOM 730 C C . VAL A 1 91 ? -28.037 -8.414 21.276 1.00 88.81 91 VAL A C 1
ATOM 732 O O . VAL A 1 91 ? -29.072 -8.414 20.607 1.00 88.81 91 VAL A O 1
ATOM 735 N N . ASN A 1 92 ? -27.135 -9.390 21.185 1.00 90.25 92 ASN A N 1
ATOM 736 C CA . ASN A 1 92 ? -27.276 -10.504 20.253 1.00 90.25 92 ASN A CA 1
ATOM 737 C C . ASN A 1 92 ? -28.489 -11.381 20.578 1.00 90.25 92 ASN A C 1
ATOM 739 O O . ASN A 1 92 ? -29.204 -11.795 19.665 1.00 90.25 92 ASN A O 1
ATOM 743 N N . GLU A 1 93 ? -28.759 -11.636 21.858 1.00 89.25 93 GLU A N 1
ATOM 744 C CA . GLU A 1 93 ? -29.946 -12.364 22.307 1.00 89.25 93 GLU A CA 1
ATOM 745 C C . GLU A 1 93 ? -31.229 -11.569 22.040 1.00 89.25 93 GLU A C 1
ATOM 747 O O . GLU A 1 93 ? -32.191 -12.122 21.501 1.00 89.25 93 GLU A O 1
ATOM 752 N N . GLU A 1 94 ? -31.244 -10.266 22.346 1.00 87.94 94 GLU A N 1
ATOM 753 C CA . GLU A 1 94 ? -32.409 -9.401 22.121 1.00 87.94 94 GLU A CA 1
ATOM 754 C C . GLU A 1 94 ? -32.765 -9.316 20.629 1.00 87.94 94 GLU A C 1
ATOM 756 O O . GLU A 1 94 ? -33.936 -9.409 20.243 1.00 87.94 94 GLU A O 1
ATOM 761 N N . LYS A 1 95 ? -31.756 -9.157 19.766 1.00 85.19 95 LYS A N 1
ATOM 762 C CA . LYS A 1 95 ? -31.950 -9.016 18.317 1.00 85.19 95 LYS A CA 1
ATOM 763 C C . LYS A 1 95 ? -32.011 -10.360 17.590 1.00 85.19 95 LYS A C 1
ATOM 765 O O . LYS A 1 95 ? -32.553 -10.433 16.482 1.00 85.19 95 LYS A O 1
ATOM 770 N N . GLY A 1 96 ? -31.540 -11.440 18.210 1.00 85.81 96 GLY A N 1
ATOM 771 C CA . GLY A 1 96 ? -31.519 -12.799 17.666 1.00 85.81 96 GLY A CA 1
ATOM 772 C C . GLY A 1 96 ? -30.654 -12.955 16.415 1.00 85.81 96 GLY A C 1
ATOM 773 O O . GLY A 1 96 ? -30.998 -13.766 15.558 1.00 85.81 96 GLY A O 1
ATOM 774 N N . ILE A 1 97 ? -29.607 -12.138 16.284 1.00 88.62 97 ILE A N 1
ATOM 775 C CA . ILE A 1 97 ? -28.589 -12.192 15.227 1.00 88.62 97 ILE A CA 1
ATOM 776 C C . ILE A 1 97 ? -27.227 -11.849 15.830 1.00 88.62 97 ILE A C 1
ATOM 778 O O . ILE A 1 97 ? -27.156 -11.208 16.878 1.00 88.62 97 ILE A O 1
ATOM 782 N N . PHE A 1 98 ? -26.149 -12.261 15.168 1.00 89.62 98 PHE A N 1
ATOM 783 C CA . PHE A 1 98 ? -24.807 -11.874 15.585 1.00 89.62 98 PHE A CA 1
ATOM 784 C C . PHE A 1 98 ? -24.515 -10.437 15.145 1.00 89.62 98 PHE A C 1
ATOM 786 O O . PHE A 1 98 ? -24.453 -10.145 13.950 1.00 89.62 98 PHE A O 1
ATOM 793 N N . ILE A 1 99 ? -24.328 -9.545 16.115 1.00 89.50 99 ILE A N 1
ATOM 794 C CA . ILE A 1 99 ? -23.993 -8.143 15.893 1.00 89.50 99 ILE A CA 1
ATOM 795 C C . ILE A 1 99 ? -22.610 -7.882 16.475 1.00 89.50 99 ILE A C 1
ATOM 797 O O . ILE A 1 99 ? -22.355 -8.092 17.662 1.00 89.50 99 ILE A O 1
ATOM 801 N N . GLN A 1 100 ? -21.716 -7.372 15.634 1.00 91.12 100 GLN A N 1
ATOM 802 C CA . GLN A 1 100 ? -20.475 -6.774 16.094 1.00 91.12 100 GLN A CA 1
ATOM 803 C C . GLN A 1 100 ? -20.690 -5.277 16.304 1.00 91.12 100 GLN A C 1
ATOM 805 O O . GLN A 1 100 ? -21.125 -4.563 15.399 1.00 91.12 100 GLN A O 1
ATOM 810 N N . ILE A 1 101 ? -20.391 -4.796 17.507 1.00 91.19 101 ILE A N 1
ATOM 811 C CA . ILE A 1 101 ? -20.643 -3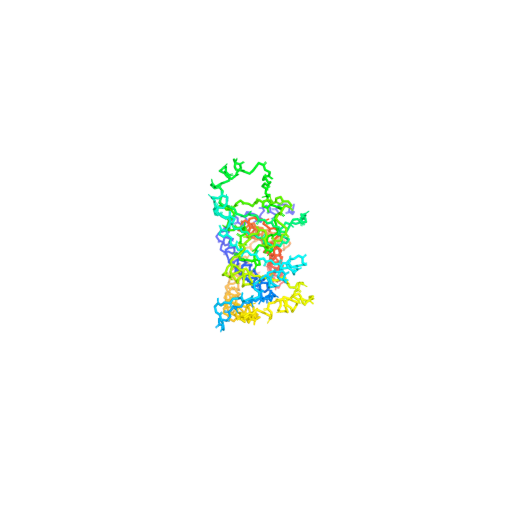.417 17.918 1.00 91.19 101 ILE A CA 1
ATOM 812 C C . ILE A 1 101 ? -19.338 -2.638 17.844 1.00 91.19 101 ILE A C 1
ATOM 814 O O . ILE A 1 101 ? -18.312 -3.063 18.373 1.00 91.19 101 ILE A O 1
ATOM 818 N N . PHE A 1 102 ? -19.387 -1.476 17.204 1.00 91.44 102 PHE A N 1
ATOM 819 C CA . PHE A 1 102 ? -18.265 -0.562 17.049 1.00 91.44 102 PHE A CA 1
ATOM 820 C C . PHE A 1 102 ? -18.560 0.733 17.793 1.00 91.44 102 PHE A C 1
ATOM 822 O O . PHE A 1 102 ? -19.565 1.389 17.512 1.00 91.44 102 PHE A O 1
ATOM 829 N N . ILE A 1 103 ? -17.663 1.126 18.701 1.00 90.88 103 ILE A N 1
ATOM 830 C CA . ILE A 1 103 ? -17.744 2.406 19.413 1.00 90.88 103 ILE A CA 1
ATOM 831 C C . ILE A 1 103 ? -16.569 3.295 19.022 1.00 90.88 103 ILE A C 1
ATOM 833 O O . ILE A 1 103 ? -15.409 2.934 19.202 1.00 90.88 103 ILE A O 1
ATOM 837 N N . GLY A 1 104 ? -16.883 4.465 18.471 1.00 88.56 104 GLY A N 1
ATOM 838 C CA . GLY A 1 104 ? -15.932 5.439 17.948 1.00 88.56 104 GLY A CA 1
ATOM 839 C C . GLY A 1 104 ? -16.507 6.208 16.756 1.00 88.56 104 GLY A C 1
ATOM 840 O O . GLY A 1 104 ? -17.533 5.844 16.183 1.00 88.56 104 GLY A O 1
ATOM 841 N N . LYS A 1 105 ? -15.850 7.298 16.345 1.00 88.94 105 LYS A N 1
ATOM 842 C CA . LYS A 1 105 ? -16.265 8.085 15.164 1.00 88.94 105 LYS A CA 1
ATOM 843 C C . LYS A 1 105 ? -15.832 7.414 13.853 1.00 88.94 105 LYS A C 1
ATOM 845 O O . LYS A 1 105 ? -14.955 7.925 13.158 1.00 88.94 105 LYS A O 1
ATOM 850 N N . PHE A 1 106 ? -16.427 6.268 13.536 1.00 87.88 106 PHE A N 1
ATOM 851 C CA . PHE A 1 106 ? -16.100 5.442 12.366 1.00 87.88 106 PHE A CA 1
ATOM 852 C C . PHE A 1 106 ? -16.676 5.957 11.034 1.00 87.88 106 PHE A C 1
ATOM 854 O O . PHE A 1 106 ? -16.220 5.542 9.971 1.00 87.88 106 PHE A O 1
ATOM 861 N N . GLN A 1 107 ? -17.636 6.885 11.068 1.00 87.44 107 GLN A N 1
ATOM 862 C CA . GLN A 1 107 ? -18.157 7.570 9.878 1.00 87.44 107 GLN A CA 1
ATOM 863 C C . GLN A 1 107 ? -17.461 8.926 9.679 1.00 87.44 107 GLN A C 1
ATOM 865 O O . GLN A 1 107 ? -17.171 9.632 10.647 1.0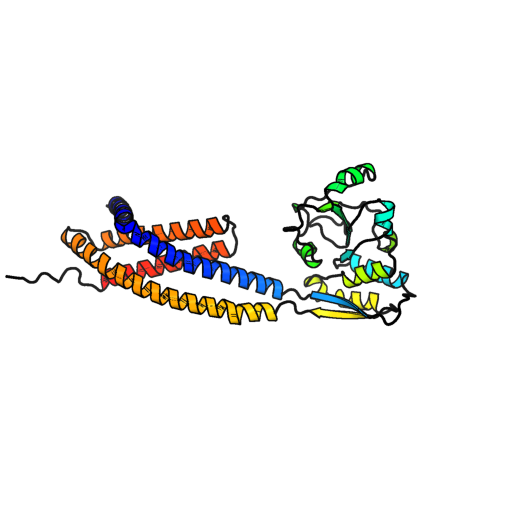0 87.44 107 GLN A O 1
ATOM 870 N N . LYS A 1 108 ? -17.229 9.331 8.425 1.00 85.31 108 LYS A N 1
ATOM 871 C CA . LYS A 1 108 ? -16.528 10.588 8.086 1.00 85.31 108 LYS A CA 1
ATOM 872 C C . LYS A 1 108 ? -17.305 11.853 8.467 1.00 85.31 108 LYS A C 1
ATOM 874 O O . LYS A 1 108 ? -16.690 12.877 8.759 1.00 85.31 108 LYS A O 1
ATOM 879 N N . SER A 1 109 ? -18.639 11.808 8.430 1.00 79.62 109 SER A N 1
ATOM 880 C CA . SER A 1 109 ? -19.499 13.000 8.565 1.00 79.62 109 SER A CA 1
ATOM 881 C C . SER A 1 109 ? -20.690 12.828 9.515 1.00 79.62 109 SER A C 1
ATOM 883 O O . SER A 1 109 ? -21.545 13.709 9.569 1.00 79.62 109 SER A O 1
ATOM 885 N N . SER A 1 110 ? -20.752 11.727 10.271 1.00 80.12 110 SER A N 1
ATOM 886 C CA . SER A 1 110 ? -21.770 11.523 11.309 1.00 80.12 110 SER A CA 1
ATOM 887 C C . SER A 1 110 ? -21.187 11.778 12.696 1.00 80.12 110 SER A C 1
ATOM 889 O O . SER A 1 110 ? -20.035 11.453 12.984 1.00 80.12 110 SER A O 1
ATOM 891 N N . GLU A 1 111 ? -22.009 12.351 13.571 1.00 79.38 111 GLU A N 1
ATOM 892 C CA . GLU A 1 111 ? -21.721 12.435 15.005 1.00 79.38 111 GLU A CA 1
ATOM 893 C C . GLU A 1 111 ? -22.080 11.138 15.739 1.00 79.38 111 GLU A C 1
ATOM 895 O O . GLU A 1 111 ? -21.803 11.019 16.934 1.00 79.38 111 GLU A O 1
ATOM 900 N N . ASN A 1 112 ? -22.680 10.161 15.047 1.00 81.62 112 ASN A N 1
ATOM 901 C CA . ASN A 1 112 ? -22.934 8.861 15.638 1.00 81.62 112 ASN A CA 1
ATOM 902 C C . ASN A 1 112 ? -21.613 8.148 15.945 1.00 81.62 112 ASN A C 1
ATOM 904 O O . ASN A 1 112 ? -20.706 8.075 15.113 1.00 81.62 112 ASN A O 1
ATOM 908 N N . ARG A 1 113 ? -21.519 7.644 17.174 1.00 85.19 113 ARG A N 1
ATOM 909 C CA . ARG A 1 113 ? -20.352 6.928 17.686 1.00 85.19 113 ARG A CA 1
ATOM 910 C C . ARG A 1 113 ? -20.593 5.434 17.806 1.00 85.19 113 ARG A C 1
ATOM 912 O O . ARG A 1 113 ? -19.666 4.745 18.198 1.00 85.19 113 ARG A O 1
ATOM 919 N N . VAL A 1 114 ? -21.799 4.956 17.514 1.00 89.00 114 VAL A N 1
ATOM 920 C CA . VAL A 1 114 ? -22.142 3.537 17.563 1.00 89.00 114 VAL A CA 1
ATOM 921 C C . VAL A 1 114 ? -22.504 3.075 16.160 1.00 89.00 114 VAL A C 1
ATOM 923 O O . VAL A 1 114 ? -23.336 3.680 15.479 1.00 89.00 114 VAL A O 1
ATOM 926 N N . LEU A 1 115 ? -21.862 1.997 15.730 1.00 90.00 115 LEU A N 1
ATOM 927 C CA . LEU A 1 115 ? -22.179 1.286 14.501 1.00 90.00 115 LEU A CA 1
ATOM 928 C C . LEU A 1 115 ? -22.369 -0.189 14.816 1.00 90.00 115 LEU A C 1
ATOM 930 O O . LEU A 1 115 ? -21.593 -0.772 15.571 1.00 90.00 115 LEU A O 1
ATOM 934 N N . PHE A 1 116 ? -23.367 -0.792 14.191 1.00 90.75 116 PHE A N 1
ATOM 935 C CA . PHE A 1 116 ? -23.511 -2.240 14.157 1.00 90.75 116 PHE A CA 1
ATOM 936 C C . PHE A 1 116 ? -22.956 -2.761 12.843 1.00 90.75 116 PHE A C 1
ATOM 938 O O . PHE A 1 116 ? -23.217 -2.177 11.794 1.00 90.75 116 PHE A O 1
ATOM 945 N N . ALA A 1 117 ? -22.210 -3.856 12.895 1.00 90.44 117 ALA A N 1
ATOM 946 C CA . ALA A 1 117 ? -21.879 -4.650 11.727 1.00 90.44 117 ALA A CA 1
ATOM 947 C C . ALA A 1 117 ? -22.536 -6.019 11.861 1.00 90.44 117 ALA A C 1
ATOM 949 O O . ALA A 1 117 ? -22.447 -6.665 12.908 1.00 90.44 117 ALA A O 1
ATOM 950 N N . ILE A 1 118 ? -23.200 -6.441 10.795 1.00 90.50 118 ILE A N 1
ATOM 951 C CA . ILE A 1 118 ? -23.879 -7.733 10.703 1.00 90.50 118 ILE A CA 1
ATOM 952 C C . ILE A 1 118 ? -23.464 -8.434 9.421 1.00 90.50 118 ILE A C 1
ATOM 954 O O . ILE A 1 118 ? -22.952 -7.793 8.502 1.00 90.50 118 ILE A O 1
ATOM 958 N N . ASN A 1 119 ? -23.731 -9.733 9.328 1.00 88.69 119 ASN A N 1
ATOM 959 C CA . ASN A 1 119 ? -23.584 -10.420 8.057 1.00 88.69 119 ASN A CA 1
ATOM 960 C C . ASN A 1 119 ? -24.636 -9.907 7.054 1.00 88.69 119 ASN A C 1
ATOM 962 O O . ASN A 1 119 ? -25.788 -9.655 7.415 1.00 88.69 119 ASN A O 1
ATOM 966 N N . SER A 1 120 ? -24.247 -9.756 5.790 1.00 86.56 120 SER A N 1
ATOM 967 C CA . SER A 1 120 ? -25.142 -9.371 4.695 1.00 86.56 120 SER A CA 1
ATOM 968 C C . SER A 1 120 ? -26.368 -10.284 4.569 1.00 86.56 120 SER A C 1
ATOM 970 O O . SER A 1 120 ? -27.461 -9.799 4.270 1.00 86.56 120 SER A O 1
ATOM 972 N N . GLU A 1 121 ? -26.215 -11.575 4.881 1.00 87.88 121 GLU A N 1
ATOM 973 C CA . GLU A 1 121 ? -27.297 -12.567 4.881 1.00 87.88 121 GLU A CA 1
ATOM 974 C C . GLU A 1 121 ? -28.384 -12.258 5.926 1.00 87.88 121 GLU A C 1
ATOM 976 O O . GLU A 1 121 ? -29.570 -12.503 5.692 1.00 87.88 121 GLU A O 1
ATOM 981 N N . ASP A 1 122 ? -28.005 -11.642 7.049 1.00 87.38 122 ASP A N 1
ATOM 982 C CA . ASP A 1 122 ? -28.903 -11.337 8.166 1.00 87.38 122 ASP A CA 1
ATOM 983 C C . ASP A 1 122 ? -29.658 -10.009 7.987 1.00 87.38 122 ASP A C 1
ATOM 985 O O . ASP A 1 122 ? -30.584 -9.700 8.746 1.00 87.38 122 ASP A O 1
ATOM 989 N N . LEU A 1 123 ? -29.310 -9.214 6.967 1.00 87.00 123 LEU A N 1
ATOM 990 C CA . LEU A 1 123 ? -29.837 -7.861 6.775 1.00 87.00 123 LEU A CA 1
ATOM 991 C C . LEU A 1 123 ? -31.363 -7.826 6.638 1.00 87.00 123 LEU A C 1
ATOM 993 O O . LEU A 1 123 ? -32.027 -6.978 7.238 1.00 87.00 123 LEU A O 1
ATOM 997 N N . GLU A 1 124 ? -31.933 -8.730 5.844 1.00 85.62 124 GLU A N 1
ATOM 998 C CA . GLU A 1 124 ? -33.379 -8.755 5.606 1.00 85.62 124 GLU A CA 1
ATOM 999 C C . GLU A 1 124 ? -34.154 -9.199 6.850 1.00 85.62 124 GLU A C 1
ATOM 1001 O O . GLU A 1 124 ? -35.216 -8.646 7.150 1.00 85.62 124 GLU A O 1
ATOM 1006 N N . LEU A 1 125 ? -33.600 -10.135 7.624 1.00 84.31 125 LEU A N 1
ATOM 1007 C CA . LEU A 1 125 ? -34.171 -10.549 8.903 1.00 84.31 125 LEU A CA 1
ATOM 1008 C C . LEU A 1 125 ? -34.127 -9.398 9.915 1.00 84.31 125 LEU A C 1
ATOM 1010 O O . LEU A 1 125 ? -35.097 -9.166 10.642 1.00 84.31 125 LEU A O 1
ATOM 1014 N N . PHE A 1 126 ? -33.040 -8.627 9.924 1.00 84.69 126 PHE A N 1
ATOM 1015 C CA . PHE A 1 126 ? -32.877 -7.510 10.843 1.00 84.69 126 PHE A CA 1
ATOM 1016 C C . PHE A 1 126 ? -33.801 -6.326 10.511 1.00 84.69 126 PHE A C 1
ATOM 1018 O O . PHE A 1 126 ? -34.470 -5.799 11.402 1.00 84.69 126 PHE A O 1
ATOM 1025 N N . LYS A 1 127 ? -33.970 -5.985 9.224 1.00 83.88 127 LYS A N 1
ATOM 1026 C CA . LYS A 1 127 ? -34.941 -4.967 8.762 1.00 83.88 127 LYS A CA 1
ATOM 1027 C C . LYS A 1 127 ? -36.384 -5.265 9.171 1.00 83.88 127 LYS A C 1
ATOM 1029 O O . LYS A 1 127 ? -37.161 -4.338 9.400 1.00 83.88 127 LYS A O 1
ATOM 1034 N N . GLN A 1 128 ? -36.766 -6.541 9.252 1.00 81.12 128 GLN A N 1
ATOM 1035 C CA . GLN A 1 128 ? -38.112 -6.931 9.687 1.00 81.12 128 GLN A CA 1
ATOM 1036 C C . GLN A 1 128 ? -38.340 -6.663 11.178 1.00 81.12 128 GLN A C 1
ATOM 1038 O O . GLN A 1 128 ? -39.447 -6.283 11.569 1.00 81.12 128 GLN A O 1
ATOM 1043 N N . LYS A 1 129 ? -37.299 -6.839 11.999 1.00 77.88 129 LYS A N 1
ATOM 1044 C CA . LYS A 1 129 ? -37.349 -6.603 13.447 1.00 77.88 129 LYS A CA 1
ATOM 1045 C C . LYS A 1 129 ? -37.233 -5.120 13.793 1.00 77.88 129 LYS A C 1
ATOM 1047 O O . LYS A 1 129 ? -37.908 -4.655 14.709 1.00 77.88 129 LYS A O 1
ATOM 1052 N N . GLU A 1 130 ? -36.438 -4.365 13.040 1.00 75.75 130 GLU A N 1
ATOM 1053 C CA . GLU A 1 130 ? -36.050 -3.007 13.411 1.00 75.75 130 GLU A CA 1
ATOM 1054 C C . GLU A 1 130 ? -36.266 -2.031 12.242 1.00 75.75 130 GLU A C 1
ATOM 1056 O O . GLU A 1 130 ? -35.469 -1.888 11.318 1.00 75.75 130 GLU A O 1
ATOM 1061 N N . LYS A 1 131 ? -37.410 -1.336 12.269 1.00 68.44 131 LYS A N 1
ATOM 1062 C CA . LYS A 1 131 ? -37.883 -0.504 11.144 1.00 68.44 131 LYS A CA 1
ATOM 1063 C C . LYS A 1 131 ? -37.116 0.809 10.950 1.00 68.44 131 LYS A C 1
ATOM 1065 O O . LYS A 1 131 ? -37.367 1.517 9.981 1.00 68.44 131 LYS A O 1
ATOM 1070 N N . THR A 1 132 ? -36.231 1.164 11.879 1.00 70.69 132 THR A N 1
ATOM 1071 C CA . THR A 1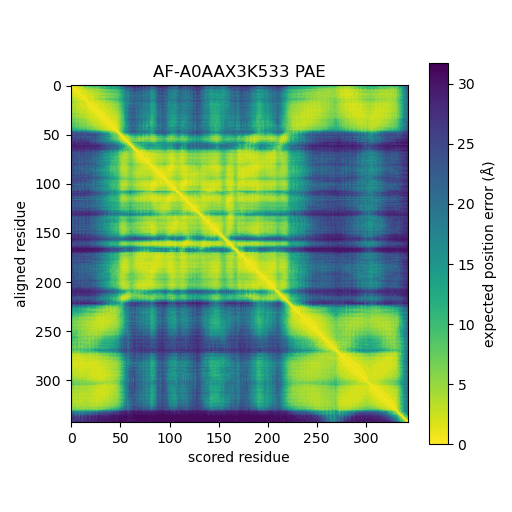 132 ? -35.485 2.435 11.890 1.00 70.69 132 THR A CA 1
ATOM 1072 C C . THR A 1 132 ? -34.023 2.287 11.476 1.00 70.69 132 THR A C 1
ATOM 1074 O O . THR A 1 132 ? -33.248 3.220 11.667 1.00 70.69 132 THR A O 1
ATOM 1077 N N . LEU A 1 133 ? -33.631 1.133 10.931 1.00 75.38 133 LEU A N 1
ATOM 1078 C CA . LEU A 1 133 ? -32.254 0.877 10.518 1.00 75.38 133 LEU A CA 1
ATOM 1079 C C . LEU A 1 133 ? -31.881 1.704 9.289 1.00 75.38 133 LEU A C 1
ATOM 1081 O O . LEU A 1 133 ? -32.569 1.678 8.266 1.00 75.38 133 LEU A O 1
ATOM 1085 N N . LYS A 1 134 ? -30.747 2.396 9.376 1.00 84.88 134 LYS A N 1
ATOM 1086 C CA . LYS A 1 134 ? -30.131 3.079 8.243 1.00 84.88 134 LYS A CA 1
ATOM 1087 C C . LYS A 1 134 ? -28.824 2.374 7.900 1.00 84.88 134 LYS A C 1
ATOM 1089 O O . LYS A 1 134 ? -27.903 2.347 8.709 1.00 84.88 134 LYS A O 1
ATOM 1094 N N . VAL A 1 135 ? -28.766 1.800 6.701 1.00 86.94 135 VAL A N 1
ATOM 1095 C CA . VAL A 1 135 ? -27.544 1.193 6.161 1.00 86.94 135 VAL A CA 1
ATOM 1096 C C . VAL A 1 135 ? -26.556 2.300 5.815 1.00 86.94 135 VAL A C 1
ATOM 1098 O O . VAL A 1 135 ? -26.936 3.291 5.188 1.00 86.94 135 VAL A O 1
ATOM 1101 N N . VAL A 1 136 ? -25.307 2.135 6.238 1.00 86.25 136 VAL A N 1
ATOM 1102 C CA . VAL A 1 136 ? -24.217 3.074 5.969 1.00 86.25 136 VAL A CA 1
ATOM 1103 C C . VAL A 1 136 ? -23.450 2.588 4.747 1.00 86.25 136 VAL A C 1
ATOM 1105 O O . VAL A 1 136 ? -23.069 1.423 4.672 1.00 86.25 136 VAL A O 1
ATOM 1108 N N . SER A 1 137 ? -23.236 3.478 3.778 1.00 83.38 137 SER A N 1
ATOM 1109 C CA . SER A 1 137 ? -22.431 3.154 2.597 1.00 83.38 137 SER A CA 1
ATOM 1110 C C . SER A 1 137 ? -20.955 3.024 2.975 1.00 83.38 137 SER A C 1
ATOM 1112 O O . SER A 1 137 ? -20.450 3.828 3.761 1.00 83.38 137 SER A O 1
ATOM 1114 N N . ALA A 1 138 ? -20.235 2.081 2.360 1.00 80.56 138 ALA A N 1
ATOM 1115 C CA . ALA A 1 138 ? -18.792 1.910 2.550 1.00 80.56 138 ALA A CA 1
ATOM 1116 C C . ALA A 1 138 ? -17.998 3.207 2.276 1.00 80.56 138 ALA A C 1
ATOM 1118 O O . ALA A 1 138 ? -17.004 3.491 2.947 1.00 80.56 138 ALA A O 1
ATOM 1119 N N . ASP A 1 139 ? -18.476 4.058 1.361 1.00 82.75 139 ASP A N 1
ATOM 1120 C CA . ASP A 1 139 ? -17.856 5.355 1.054 1.00 82.75 139 ASP A CA 1
ATOM 1121 C C . ASP A 1 139 ? -17.916 6.355 2.223 1.00 82.75 139 ASP A C 1
ATOM 1123 O O . ASP A 1 139 ? -17.045 7.225 2.358 1.00 82.75 139 ASP A O 1
ATOM 1127 N N . GLU A 1 140 ? -18.925 6.234 3.089 1.00 86.38 140 GLU A N 1
ATOM 1128 C CA . GLU A 1 140 ? -19.118 7.089 4.265 1.00 86.38 140 GLU A CA 1
ATOM 1129 C C . GLU A 1 140 ? -18.240 6.655 5.450 1.00 86.38 140 GLU A C 1
ATOM 1131 O O . GLU A 1 140 ? -18.007 7.447 6.373 1.00 86.38 140 GLU A O 1
ATOM 1136 N N . LEU A 1 141 ? -17.708 5.429 5.410 1.00 88.12 141 LEU A N 1
ATOM 1137 C CA . LEU A 1 141 ? -16.854 4.861 6.447 1.00 88.12 141 LEU A CA 1
ATOM 1138 C C . LEU A 1 141 ? -15.410 5.362 6.339 1.00 88.12 141 LEU A C 1
ATOM 1140 O O . LEU A 1 141 ? -14.858 5.620 5.262 1.00 88.12 141 LEU A O 1
ATOM 1144 N N . ASP A 1 142 ? -14.774 5.507 7.494 1.00 86.81 142 ASP A N 1
ATOM 1145 C CA . ASP A 1 142 ? -13.379 5.903 7.625 1.00 86.81 142 ASP A CA 1
ATOM 1146 C C . ASP A 1 142 ? -12.483 4.660 7.731 1.00 86.81 142 ASP A C 1
ATOM 1148 O O . ASP A 1 142 ? -12.251 4.119 8.815 1.00 86.81 142 ASP A O 1
ATOM 1152 N N . LYS A 1 143 ? -11.978 4.210 6.576 1.00 82.81 143 LYS A N 1
ATOM 1153 C CA . LYS A 1 143 ? -11.145 3.003 6.436 1.00 82.81 143 LYS A CA 1
ATOM 1154 C C . LYS A 1 143 ? -9.959 2.958 7.400 1.00 82.81 143 LYS A C 1
ATOM 1156 O O . LYS A 1 143 ? -9.628 1.892 7.907 1.00 82.81 143 LYS A O 1
ATOM 1161 N N . ILE A 1 144 ? -9.337 4.105 7.683 1.00 79.00 144 ILE A N 1
ATOM 1162 C CA . ILE A 1 144 ? -8.166 4.168 8.569 1.00 79.00 144 ILE A CA 1
ATOM 1163 C C . ILE A 1 144 ? -8.564 3.749 9.986 1.00 79.00 144 ILE A C 1
ATOM 1165 O O . ILE A 1 144 ? -7.867 2.951 10.604 1.00 79.00 144 ILE A O 1
ATOM 1169 N N . LYS A 1 145 ? -9.711 4.231 10.475 1.00 85.25 145 LYS A N 1
ATOM 1170 C CA . LYS A 1 145 ? -10.199 3.936 11.829 1.00 85.25 145 LYS A CA 1
ATOM 1171 C C . LYS A 1 145 ? -10.653 2.489 11.982 1.00 85.25 145 LYS A C 1
ATOM 1173 O O . LYS A 1 145 ? -10.411 1.889 13.024 1.00 85.25 145 LYS A O 1
ATOM 1178 N N . PHE A 1 146 ? -11.271 1.912 10.951 1.00 84.50 146 PHE A N 1
ATOM 1179 C CA . PHE A 1 146 ? -11.585 0.478 10.939 1.00 84.50 146 PHE A CA 1
ATOM 1180 C C . PHE A 1 146 ? -10.317 -0.377 10.978 1.00 84.50 146 PHE A C 1
ATOM 1182 O O . PHE A 1 146 ? -10.228 -1.295 11.796 1.00 84.50 146 PHE A O 1
ATOM 1189 N N . LYS A 1 147 ? -9.289 -0.010 10.199 1.00 79.56 147 LYS A N 1
ATOM 1190 C CA . LYS A 1 147 ? -7.989 -0.692 10.242 1.00 79.56 147 LYS A CA 1
ATOM 1191 C C . LYS A 1 147 ? -7.358 -0.612 11.637 1.00 79.56 147 LYS A C 1
ATOM 1193 O O . LYS A 1 147 ? -6.784 -1.598 12.089 1.00 79.56 147 LYS A O 1
ATOM 1198 N N . THR A 1 148 ? -7.532 0.502 12.360 1.00 77.62 148 THR A N 1
ATOM 1199 C CA . THR A 1 148 ? -7.051 0.659 13.748 1.00 77.62 148 THR A CA 1
ATOM 1200 C C . THR A 1 148 ? -7.613 -0.402 14.699 1.00 77.62 148 THR A C 1
ATOM 1202 O O . THR A 1 148 ? -6.904 -0.839 15.597 1.00 77.62 148 THR A O 1
ATOM 1205 N N . VAL A 1 149 ? -8.853 -0.857 14.497 1.00 82.06 149 VAL A N 1
ATOM 1206 C CA . VAL A 1 149 ? -9.472 -1.935 15.295 1.00 82.06 149 VAL A CA 1
ATOM 1207 C C . VAL A 1 149 ? -9.372 -3.308 14.612 1.00 82.06 149 VAL A C 1
ATOM 1209 O O . VAL A 1 149 ? -10.113 -4.239 14.939 1.00 82.06 149 VAL A O 1
ATOM 1212 N N . GLY A 1 150 ? -8.459 -3.457 13.648 1.00 77.50 150 GLY A N 1
ATOM 1213 C CA . GLY A 1 150 ? -8.199 -4.715 12.950 1.00 77.50 150 GLY A CA 1
ATOM 1214 C C . GLY A 1 150 ? -9.374 -5.183 12.093 1.00 77.50 150 GLY A C 1
ATOM 1215 O O . GLY A 1 150 ? -9.754 -6.349 12.180 1.00 77.50 150 GLY A O 1
ATOM 1216 N N . VAL A 1 151 ? -10.007 -4.267 11.358 1.00 79.25 151 VAL A N 1
ATOM 1217 C CA . VAL A 1 151 ? -10.999 -4.570 10.314 1.00 79.25 151 VAL A CA 1
ATOM 1218 C C . VAL A 1 151 ? -10.522 -3.929 9.019 1.00 79.25 151 VAL A C 1
ATOM 1220 O O . VAL A 1 151 ? -10.351 -2.709 8.969 1.00 79.25 151 VAL A O 1
ATOM 1223 N N . ASP A 1 152 ? -10.290 -4.734 7.983 1.00 76.81 152 ASP A N 1
ATOM 1224 C CA . ASP A 1 152 ? -9.853 -4.224 6.686 1.00 76.81 152 ASP A CA 1
ATOM 1225 C C . ASP A 1 152 ? -11.037 -4.190 5.724 1.00 76.81 152 ASP A C 1
ATOM 1227 O O . ASP A 1 152 ? -11.373 -5.179 5.080 1.00 76.81 152 ASP A O 1
ATOM 1231 N N . LEU A 1 153 ? -11.660 -3.017 5.602 1.00 70.75 153 LEU A N 1
ATOM 1232 C CA . LEU A 1 153 ? -12.803 -2.807 4.712 1.00 70.75 153 LEU A CA 1
ATOM 1233 C C . LEU A 1 153 ? -12.482 -3.028 3.222 1.00 70.75 153 LEU A C 1
ATOM 1235 O O . LEU A 1 153 ? -13.395 -2.973 2.417 1.00 70.75 153 LEU A O 1
ATOM 1239 N N . GLU A 1 154 ? -11.222 -3.212 2.810 1.00 64.38 154 GLU A N 1
ATOM 1240 C CA . GLU A 1 154 ? -10.887 -3.544 1.414 1.00 64.38 154 GLU A CA 1
ATOM 1241 C C . GLU A 1 154 ? -10.825 -5.056 1.152 1.00 64.38 154 GLU A C 1
ATOM 1243 O O . GLU A 1 154 ? -10.819 -5.473 -0.006 1.00 64.38 154 GLU A O 1
ATOM 1248 N N . ILE A 1 155 ? -10.779 -5.866 2.215 1.00 59.09 155 ILE A N 1
ATOM 1249 C CA . ILE A 1 155 ? -10.681 -7.332 2.165 1.00 59.09 155 ILE A CA 1
ATOM 1250 C C . ILE A 1 155 ? -11.945 -7.985 2.751 1.00 59.09 155 ILE A C 1
ATOM 1252 O O . ILE A 1 155 ? -12.401 -9.000 2.231 1.00 59.09 155 ILE A O 1
ATOM 1256 N N . ASP A 1 156 ? -12.532 -7.386 3.791 1.00 58.06 156 ASP A N 1
ATOM 1257 C CA . ASP A 1 156 ? -13.677 -7.909 4.551 1.00 58.06 156 ASP A CA 1
ATOM 1258 C C . ASP A 1 156 ? -15.052 -7.429 4.017 1.00 58.06 156 ASP A C 1
ATOM 1260 O O . ASP A 1 156 ? -16.090 -7.806 4.566 1.00 58.06 156 ASP A O 1
ATOM 1264 N N . ASP A 1 157 ? -15.076 -6.599 2.961 1.00 55.44 157 ASP A N 1
ATOM 1265 C CA . ASP A 1 157 ? -16.275 -5.884 2.461 1.00 55.44 157 ASP A CA 1
ATOM 1266 C C . ASP A 1 157 ? -17.386 -6.816 1.943 1.00 55.44 157 ASP A C 1
ATOM 1268 O O . ASP A 1 157 ? -18.564 -6.470 1.976 1.00 55.44 157 ASP A O 1
ATOM 1272 N N . ASP A 1 158 ? -17.042 -8.025 1.491 1.00 57.03 158 ASP A N 1
ATOM 1273 C CA . ASP A 1 158 ? -18.006 -8.873 0.777 1.00 57.03 158 ASP A CA 1
ATOM 1274 C C . ASP A 1 158 ? -19.104 -9.463 1.683 1.00 57.03 158 ASP A C 1
ATOM 1276 O O . ASP A 1 158 ? -20.140 -9.889 1.174 1.00 57.03 158 ASP A O 1
ATOM 1280 N N . ASN A 1 159 ? -18.929 -9.463 3.014 1.00 74.81 159 ASN A N 1
ATOM 1281 C CA . ASN A 1 159 ? -19.866 -10.129 3.929 1.00 74.81 159 ASN A CA 1
ATOM 1282 C C . ASN A 1 159 ? -20.444 -9.247 5.043 1.00 74.81 159 ASN A C 1
ATOM 1284 O O . ASN A 1 159 ? -21.389 -9.688 5.698 1.00 74.81 159 ASN A O 1
ATOM 1288 N N . LEU A 1 160 ? -19.923 -8.040 5.288 1.00 83.44 160 LEU A N 1
ATOM 1289 C CA . LEU A 1 160 ? -20.353 -7.204 6.415 1.00 83.44 160 LEU A CA 1
ATOM 1290 C C . LEU A 1 160 ? -21.179 -5.999 5.963 1.00 83.44 160 LEU A C 1
ATOM 1292 O O . LEU A 1 160 ? -20.776 -5.223 5.104 1.00 83.44 160 LEU A O 1
ATOM 1296 N N . VAL A 1 161 ? -22.331 -5.799 6.602 1.00 87.56 161 VAL A N 1
ATOM 1297 C CA . VAL A 1 161 ? -23.185 -4.625 6.404 1.00 87.56 161 VAL A CA 1
ATOM 1298 C C . VAL A 1 161 ? -23.162 -3.767 7.658 1.00 87.56 161 VAL A C 1
ATOM 1300 O O . VAL A 1 161 ? -23.479 -4.239 8.750 1.00 87.56 161 VAL A O 1
ATOM 1303 N N . PHE A 1 162 ? -22.828 -2.486 7.487 1.00 89.50 162 PHE A N 1
ATOM 1304 C CA . PHE A 1 162 ? -22.764 -1.511 8.571 1.00 89.50 162 PHE A CA 1
ATOM 1305 C C . PHE A 1 162 ? -24.073 -0.735 8.705 1.00 89.50 162 PHE A C 1
ATOM 1307 O O . PHE A 1 162 ? -24.637 -0.236 7.727 1.00 89.50 162 PHE A O 1
ATOM 1314 N N . LEU A 1 163 ? -24.551 -0.610 9.937 1.00 88.88 163 LEU A N 1
ATOM 1315 C CA . LEU A 1 163 ? -25.846 -0.045 10.277 1.00 88.88 163 LEU A CA 1
ATOM 1316 C C . LEU A 1 163 ? -25.690 1.044 11.335 1.00 88.88 163 LEU A C 1
ATOM 1318 O O . LEU A 1 163 ? -24.999 0.879 12.342 1.00 88.88 163 LEU A O 1
ATOM 1322 N N . GLU A 1 164 ? -26.367 2.163 11.104 1.00 86.25 164 GLU A N 1
ATOM 1323 C CA . GLU A 1 164 ? -26.454 3.261 12.053 1.00 86.25 164 GLU A CA 1
ATOM 1324 C C . GLU A 1 164 ? -27.518 2.947 13.112 1.00 86.25 164 GLU A C 1
ATOM 1326 O O . GLU A 1 164 ? -28.687 2.712 12.793 1.00 86.25 164 GLU A O 1
ATOM 1331 N N . VAL A 1 165 ? -27.112 2.967 14.381 1.00 73.94 165 VAL A N 1
ATOM 1332 C CA . VAL A 1 165 ? -28.011 2.735 15.515 1.00 73.94 165 VAL A CA 1
ATOM 1333 C C . VAL A 1 165 ? -28.717 4.036 15.897 1.00 73.94 165 VAL A C 1
ATOM 1335 O O . VAL A 1 165 ? -28.110 5.111 15.918 1.00 73.94 165 VAL A O 1
ATOM 1338 N N . ALA A 1 166 ? -30.016 3.963 16.199 1.00 64.12 166 ALA A N 1
ATOM 1339 C CA . ALA A 1 166 ? -30.781 5.119 16.656 1.00 64.12 166 ALA A CA 1
ATOM 1340 C C . ALA A 1 166 ? -30.270 5.634 18.019 1.00 64.12 166 ALA A C 1
ATOM 1342 O O . ALA A 1 166 ? -29.816 4.864 18.855 1.00 64.12 166 ALA A O 1
ATOM 1343 N N . LYS A 1 167 ? -30.437 6.942 18.277 1.00 58.72 167 LYS A N 1
ATOM 1344 C CA . LYS A 1 167 ? -29.961 7.711 19.458 1.00 58.72 167 LYS A CA 1
ATOM 1345 C C . LYS A 1 167 ? -30.258 7.150 20.867 1.00 58.72 167 LYS A C 1
ATOM 1347 O O . LYS A 1 167 ? -29.921 7.820 21.837 1.00 58.72 167 LYS A O 1
ATOM 1352 N N . LYS A 1 168 ? -30.940 6.014 21.015 1.00 54.78 168 LYS A N 1
ATOM 1353 C CA . LYS A 1 168 ? -31.240 5.417 22.323 1.00 54.78 168 LYS A CA 1
ATOM 1354 C C . LYS A 1 168 ? -30.052 4.677 22.941 1.00 54.78 168 LYS A C 1
ATOM 1356 O O . LYS A 1 168 ? -30.005 4.621 24.157 1.00 54.78 168 LYS A O 1
ATOM 1361 N N . GLU A 1 169 ? -29.108 4.187 22.143 1.00 59.34 169 GLU A N 1
ATOM 1362 C CA . GLU A 1 169 ? -27.946 3.419 22.617 1.00 59.34 169 GLU A CA 1
ATOM 1363 C C . GLU A 1 169 ? -26.705 4.319 22.582 1.00 59.34 169 GLU A C 1
ATOM 1365 O O . GLU A 1 169 ? -25.949 4.348 21.614 1.00 59.34 169 GLU A O 1
ATOM 1370 N N . THR A 1 170 ? -26.565 5.174 23.597 1.00 67.19 170 THR A N 1
ATOM 1371 C CA . THR A 1 170 ? -25.514 6.217 23.637 1.00 67.19 170 THR A CA 1
ATOM 1372 C C . THR A 1 170 ? -24.520 6.024 24.771 1.00 67.19 170 THR A C 1
ATOM 1374 O O . THR A 1 170 ? -23.573 6.809 24.890 1.00 67.19 170 THR A O 1
ATOM 1377 N N . SER A 1 171 ? -24.729 5.003 25.598 1.00 80.88 171 SER A N 1
ATOM 1378 C CA . SER A 1 171 ? -23.867 4.635 26.715 1.00 80.88 171 SER A CA 1
ATOM 1379 C C . SER A 1 171 ? -23.565 3.144 26.712 1.00 80.88 171 SER A C 1
ATOM 1381 O O . SER A 1 171 ? -24.399 2.344 26.298 1.00 80.88 171 SER A O 1
ATOM 1383 N N . LEU A 1 172 ? -22.395 2.769 27.233 1.00 85.00 172 LEU A N 1
ATOM 1384 C CA . LEU A 1 172 ? -22.023 1.360 27.409 1.00 85.00 172 LEU A CA 1
ATOM 1385 C C . LEU A 1 172 ? -23.059 0.545 28.198 1.00 85.00 172 LEU A C 1
ATOM 1387 O O . LEU A 1 172 ? -23.344 -0.594 27.835 1.00 85.00 172 LEU A O 1
ATOM 1391 N N . SER A 1 173 ? -23.693 1.169 29.191 1.00 85.31 173 SER A N 1
ATOM 1392 C CA . SER A 1 173 ? -24.717 0.541 30.028 1.00 85.31 173 SER A CA 1
ATOM 1393 C C . SER A 1 173 ? -25.970 0.106 29.262 1.00 85.31 173 SER A C 1
ATOM 1395 O O . SER A 1 173 ? -26.664 -0.813 29.706 1.00 85.31 173 SER A O 1
ATOM 1397 N N . ASP A 1 174 ? -26.245 0.700 28.094 1.00 86.25 174 ASP A N 1
ATOM 1398 C CA . ASP A 1 174 ? -27.352 0.286 27.223 1.00 86.25 174 ASP A CA 1
ATOM 1399 C C . ASP A 1 174 ? -27.117 -1.127 26.653 1.00 86.25 174 ASP A C 1
ATOM 1401 O O . ASP A 1 174 ? -28.074 -1.859 26.399 1.00 86.25 174 ASP A O 1
ATOM 1405 N N . PHE A 1 175 ? -25.850 -1.543 26.523 1.00 87.44 175 PHE A N 1
ATOM 1406 C CA . PHE A 1 175 ? -25.457 -2.868 26.035 1.00 87.44 175 PHE A CA 1
ATOM 1407 C C . PHE A 1 175 ? -25.390 -3.934 27.136 1.00 87.44 175 PHE A C 1
ATOM 1409 O O . PHE A 1 175 ? -25.144 -5.097 26.819 1.00 87.44 175 PHE A O 1
ATOM 1416 N N . LYS A 1 176 ? -25.611 -3.553 28.407 1.00 88.31 176 LYS A N 1
ATOM 1417 C CA . LYS A 1 176 ? -25.633 -4.439 29.588 1.00 88.31 176 LYS A CA 1
ATOM 1418 C C . LYS A 1 176 ? -24.472 -5.435 29.612 1.00 88.31 176 LYS A C 1
ATOM 1420 O O . LYS A 1 176 ? -24.687 -6.642 29.724 1.00 88.31 176 LYS A O 1
ATOM 1425 N N . LEU A 1 177 ? -23.258 -4.906 29.490 1.00 88.81 177 LEU A N 1
ATOM 1426 C CA . LEU A 1 177 ? -22.054 -5.719 29.402 1.00 88.81 177 LEU A CA 1
ATOM 1427 C C . LEU A 1 177 ? -21.868 -6.588 30.647 1.00 88.81 177 LEU A C 1
ATOM 1429 O O . LEU A 1 177 ? -22.118 -6.156 31.774 1.00 88.81 177 LEU A O 1
ATOM 1433 N N . ASN A 1 178 ? -21.372 -7.802 30.452 1.00 87.38 178 ASN A N 1
ATOM 1434 C CA . ASN A 1 178 ? -20.834 -8.611 31.536 1.00 87.38 178 ASN A CA 1
ATOM 1435 C C . ASN A 1 178 ? -19.339 -8.259 31.785 1.00 87.38 178 ASN A C 1
ATOM 1437 O O . ASN A 1 178 ? -18.699 -7.591 30.965 1.00 87.38 178 ASN A O 1
ATOM 1441 N N . PRO A 1 179 ? -18.732 -8.681 32.913 1.00 83.81 179 PRO A N 1
ATOM 1442 C CA . PRO A 1 179 ? -17.324 -8.386 33.207 1.00 83.81 179 PRO A CA 1
ATOM 1443 C C . PRO A 1 179 ? -16.320 -8.866 32.150 1.00 83.81 179 PRO A C 1
ATOM 1445 O O . PRO A 1 179 ? -15.283 -8.227 31.971 1.00 83.81 179 PRO A O 1
ATOM 1448 N N . ALA A 1 180 ? -16.605 -9.973 31.459 1.00 84.69 180 ALA A N 1
ATOM 1449 C CA . ALA A 1 180 ? -15.737 -10.492 30.406 1.00 84.69 180 ALA A CA 1
ATOM 1450 C C . ALA A 1 180 ? -15.822 -9.623 29.143 1.00 84.69 180 ALA A C 1
ATOM 1452 O O . ALA A 1 180 ? -14.794 -9.254 28.590 1.00 84.69 180 ALA A O 1
ATOM 1453 N N . GLU A 1 181 ? -17.021 -9.199 28.755 1.00 88.88 181 GLU A N 1
ATOM 1454 C CA . GLU A 1 181 ? -17.233 -8.315 27.606 1.00 88.88 181 GLU A CA 1
ATOM 1455 C C . GLU A 1 181 ? -16.641 -6.923 27.833 1.00 88.88 181 GLU A C 1
ATOM 1457 O O . GLU A 1 181 ? -16.035 -6.355 26.927 1.00 88.88 181 GLU A O 1
ATOM 1462 N N . LEU A 1 182 ? -16.756 -6.371 29.049 1.00 87.50 182 LEU A N 1
ATOM 1463 C CA . LEU A 1 182 ? -16.103 -5.103 29.385 1.00 87.50 182 LEU A CA 1
ATOM 1464 C C . LEU A 1 182 ? -14.577 -5.235 29.321 1.00 87.50 182 LEU A C 1
ATOM 1466 O O . LEU A 1 182 ? -13.900 -4.327 28.840 1.00 87.50 182 LEU A O 1
ATOM 1470 N N . LYS A 1 183 ? -14.028 -6.364 29.784 1.00 86.50 183 LYS A N 1
ATOM 1471 C CA . LYS A 1 183 ? -12.601 -6.655 29.645 1.00 86.50 183 LYS A CA 1
ATOM 1472 C C . LYS A 1 183 ? -12.205 -6.696 28.165 1.00 86.50 183 LYS A C 1
ATOM 1474 O O . LYS A 1 183 ? -11.269 -5.994 27.792 1.00 86.50 183 LYS A O 1
ATOM 1479 N N . ASP A 1 184 ? -12.918 -7.457 27.341 1.00 86.56 184 ASP A N 1
ATOM 1480 C CA . ASP A 1 184 ? -12.630 -7.587 25.909 1.00 86.56 184 ASP A CA 1
ATOM 1481 C C . ASP A 1 184 ? -12.731 -6.231 25.192 1.00 86.56 184 ASP A C 1
ATOM 1483 O O . ASP A 1 184 ? -11.889 -5.894 24.360 1.00 86.56 184 ASP A O 1
ATOM 1487 N N . LEU A 1 185 ? -13.703 -5.398 25.572 1.00 90.69 185 LEU A N 1
ATOM 1488 C CA . LEU A 1 185 ? -13.854 -4.032 25.074 1.00 90.69 185 LEU A CA 1
ATOM 1489 C C . LEU A 1 185 ? -12.651 -3.151 25.435 1.00 90.69 185 LEU A C 1
ATOM 1491 O O . LEU A 1 185 ? -12.170 -2.401 24.580 1.00 90.69 185 LEU A O 1
ATOM 1495 N N . ILE A 1 186 ? -12.152 -3.234 26.675 1.00 88.62 186 ILE A N 1
ATOM 1496 C CA . ILE A 1 186 ? -10.967 -2.492 27.135 1.00 88.62 186 ILE A CA 1
ATOM 1497 C C . ILE A 1 186 ? -9.713 -2.958 26.383 1.00 88.62 186 ILE A C 1
ATOM 1499 O O . ILE A 1 186 ? -8.962 -2.119 25.888 1.00 88.62 186 ILE A O 1
ATOM 1503 N N . GLU A 1 187 ? -9.497 -4.269 26.248 1.00 86.50 187 GLU A N 1
ATOM 1504 C CA . GLU A 1 187 ? -8.352 -4.830 25.508 1.00 86.50 187 GLU A CA 1
ATOM 1505 C C . GLU A 1 187 ? -8.411 -4.488 24.007 1.00 86.50 187 GLU A C 1
ATOM 1507 O O . GLU A 1 187 ? -7.386 -4.207 23.376 1.00 86.50 187 GLU A O 1
ATOM 1512 N N . GLY A 1 188 ? -9.623 -4.449 23.446 1.00 86.12 188 GLY A N 1
ATOM 1513 C CA . GLY A 1 188 ? -9.907 -4.061 22.066 1.00 86.12 188 GLY A CA 1
ATOM 1514 C C . GLY A 1 188 ? -9.901 -2.552 21.811 1.00 86.12 188 GLY A C 1
ATOM 1515 O O . GLY A 1 188 ? -9.994 -2.137 20.654 1.00 86.12 188 GLY A O 1
ATOM 1516 N N . THR A 1 189 ? -9.778 -1.720 22.852 1.00 90.00 189 THR A N 1
ATOM 1517 C CA . THR A 1 189 ? -9.743 -0.263 22.696 1.00 90.00 189 THR A CA 1
ATOM 1518 C C . THR A 1 189 ? -8.392 0.188 22.153 1.00 90.00 189 THR A C 1
ATOM 1520 O O . THR A 1 189 ? -7.329 -0.132 22.687 1.00 90.00 189 THR A O 1
ATOM 1523 N N . LYS A 1 190 ? -8.447 0.973 21.080 1.00 88.25 190 LYS A N 1
ATOM 1524 C CA . LYS A 1 190 ? -7.301 1.530 20.369 1.00 88.25 190 LYS A CA 1
ATOM 1525 C C . LYS A 1 190 ? -7.454 3.037 20.226 1.00 88.25 190 LYS A C 1
ATOM 1527 O O . LYS A 1 190 ? -8.562 3.574 20.173 1.00 88.25 190 LYS A O 1
ATOM 1532 N N . PHE A 1 191 ? -6.321 3.716 20.118 1.00 86.12 191 PHE A N 1
ATOM 1533 C CA . PHE A 1 191 ? -6.247 5.164 19.966 1.00 86.12 191 PHE A CA 1
ATOM 1534 C C . PHE A 1 191 ? -5.469 5.518 18.710 1.00 86.12 191 PHE A C 1
ATOM 1536 O O . PHE A 1 191 ? -4.522 4.833 18.333 1.00 86.12 191 PHE A O 1
ATOM 1543 N N . THR A 1 192 ? -5.857 6.615 18.075 1.00 81.94 192 THR A N 1
ATOM 1544 C CA . THR A 1 192 ? -5.079 7.197 16.978 1.00 81.94 192 THR A CA 1
ATOM 1545 C C . THR A 1 192 ? -3.865 7.949 17.520 1.00 81.94 192 THR A C 1
ATOM 1547 O O . THR A 1 192 ? -3.909 8.500 18.620 1.00 81.94 192 THR A O 1
ATOM 1550 N N . ASP A 1 193 ? -2.816 8.104 16.710 1.00 77.81 193 ASP A N 1
ATOM 1551 C CA . ASP A 1 193 ? -1.624 8.896 17.058 1.00 77.81 193 ASP A CA 1
ATOM 1552 C C . ASP A 1 193 ? -1.943 10.302 17.591 1.00 77.81 193 ASP A C 1
ATOM 1554 O O . ASP A 1 193 ? -1.241 10.845 18.446 1.00 77.81 193 ASP A O 1
ATOM 1558 N N . LYS A 1 194 ? -2.998 10.931 17.061 1.00 82.31 194 LYS A N 1
ATOM 1559 C CA . LYS A 1 194 ? -3.440 12.257 17.506 1.00 82.31 194 LYS A CA 1
ATOM 1560 C C . LYS A 1 194 ? -4.000 12.212 18.928 1.00 82.31 194 LYS A C 1
ATOM 1562 O O . LYS A 1 194 ? -3.758 13.137 19.695 1.00 82.31 194 LYS A O 1
ATOM 1567 N N . GLU A 1 195 ? -4.754 11.172 19.267 1.00 84.56 195 GLU A N 1
ATOM 1568 C CA . GLU A 1 195 ? -5.327 10.981 20.602 1.00 84.56 195 GLU A CA 1
ATOM 1569 C C . GLU A 1 195 ? -4.246 10.608 21.619 1.00 84.56 195 GLU A C 1
ATOM 1571 O O . GLU A 1 195 ? -4.245 11.166 22.715 1.00 84.56 195 GLU A O 1
ATOM 1576 N N . LEU A 1 196 ? -3.274 9.780 21.222 1.00 84.44 196 LEU A N 1
ATOM 1577 C CA . LEU A 1 196 ? -2.090 9.469 22.030 1.00 84.44 196 LEU A CA 1
ATOM 1578 C C . LEU A 1 196 ? -1.275 10.728 22.352 1.00 84.44 196 LEU A C 1
ATOM 1580 O O . LEU A 1 196 ? -0.928 10.978 23.500 1.00 84.44 196 LEU A O 1
ATOM 1584 N N . LYS A 1 197 ? -1.033 11.602 21.365 1.00 84.00 197 LYS A N 1
ATOM 1585 C CA . LYS A 1 197 ? -0.347 12.890 21.596 1.00 84.00 197 LYS A CA 1
ATOM 1586 C C . LYS A 1 197 ? -1.101 13.828 22.536 1.00 84.00 197 LYS A C 1
ATOM 1588 O O . LYS A 1 197 ? -0.480 14.684 23.159 1.00 84.00 197 LYS A O 1
ATOM 1593 N N . ASN A 1 198 ? -2.420 13.686 22.617 1.00 86.12 198 ASN A N 1
ATOM 1594 C CA . ASN A 1 198 ? -3.255 14.456 23.530 1.00 86.12 198 ASN A CA 1
ATOM 1595 C C . ASN A 1 198 ? -3.343 13.820 24.932 1.00 86.12 198 ASN A C 1
ATOM 1597 O O . ASN A 1 198 ? -4.030 14.378 25.783 1.00 86.12 198 ASN A O 1
ATOM 1601 N N . GLY A 1 199 ? -2.680 12.680 25.171 1.00 85.31 199 GLY A N 1
ATOM 1602 C CA . GLY A 1 199 ? -2.675 11.974 26.455 1.00 85.31 199 GLY A CA 1
ATOM 1603 C C . GLY A 1 199 ? -3.979 11.237 26.769 1.00 85.31 199 GLY A C 1
ATOM 1604 O O . GLY A 1 199 ? -4.286 11.000 27.938 1.00 85.31 199 GLY A O 1
ATOM 1605 N N . LEU A 1 200 ? -4.786 10.901 25.752 1.00 86.75 200 LEU A N 1
ATOM 1606 C CA . LEU A 1 200 ? -6.073 10.227 25.968 1.00 86.75 200 LEU A CA 1
ATOM 1607 C C . LEU A 1 200 ? -5.894 8.809 26.544 1.00 86.75 200 LEU A C 1
ATOM 1609 O O . LEU A 1 200 ? -6.737 8.337 27.300 1.00 86.75 200 LEU A O 1
ATOM 1613 N N . ASP A 1 201 ? -4.781 8.154 26.222 1.00 86.06 201 ASP A N 1
ATOM 1614 C CA . ASP A 1 201 ? -4.366 6.860 26.765 1.00 86.06 201 ASP A CA 1
ATOM 1615 C C . ASP A 1 201 ? -4.011 6.931 28.258 1.00 86.06 201 ASP A C 1
ATOM 1617 O O . ASP A 1 201 ? -4.316 6.006 29.009 1.00 86.06 201 ASP A O 1
ATOM 1621 N N . GLU A 1 202 ? -3.432 8.042 28.721 1.00 85.88 202 GLU A N 1
ATOM 1622 C CA . GLU A 1 202 ? -3.198 8.277 30.152 1.00 85.88 202 GLU A CA 1
ATOM 1623 C C . GLU A 1 202 ? -4.508 8.537 30.911 1.00 85.88 202 GLU A C 1
ATOM 1625 O O . GLU A 1 202 ? -4.669 8.107 32.057 1.00 85.88 202 GLU A O 1
ATOM 1630 N N . GLU A 1 203 ? -5.463 9.250 30.297 1.00 86.88 203 GLU A N 1
ATOM 1631 C CA . GLU A 1 203 ? -6.815 9.380 30.853 1.00 86.88 203 GLU A CA 1
ATOM 1632 C C . GLU A 1 203 ? -7.509 8.013 30.922 1.00 86.88 203 GLU A C 1
ATOM 1634 O O . GLU A 1 203 ? -8.150 7.704 31.929 1.00 86.88 203 GLU A O 1
ATOM 1639 N N . PHE A 1 204 ? -7.329 7.178 29.894 1.00 87.00 204 PHE A N 1
ATOM 1640 C CA . PHE A 1 204 ? -7.863 5.818 29.831 1.00 87.00 204 PHE A CA 1
ATOM 1641 C C . PHE A 1 204 ? -7.292 4.906 30.906 1.00 87.00 204 PHE A C 1
ATOM 1643 O O . PHE A 1 204 ? -8.057 4.250 31.612 1.00 87.00 204 PHE A O 1
ATOM 1650 N N . GLU A 1 205 ? -5.981 4.952 31.136 1.00 84.69 205 GLU A N 1
ATOM 1651 C CA . GLU A 1 205 ? -5.348 4.251 32.255 1.00 84.69 205 GLU A CA 1
ATOM 1652 C C . GLU A 1 205 ? -5.964 4.642 33.600 1.00 84.69 205 GLU A C 1
ATOM 1654 O O . GLU A 1 205 ? -6.263 3.778 34.420 1.00 84.69 205 GLU A O 1
ATOM 1659 N N . LYS A 1 206 ? -6.234 5.933 33.825 1.00 84.50 206 LYS A N 1
ATOM 1660 C CA . LYS A 1 206 ? -6.878 6.405 35.065 1.00 84.50 206 LYS A CA 1
ATOM 1661 C C . LYS A 1 206 ? -8.307 5.897 35.225 1.00 84.50 206 LYS A C 1
ATOM 1663 O O . LYS A 1 206 ? -8.722 5.658 36.358 1.00 84.50 206 LYS A O 1
ATOM 1668 N N . ALA A 1 207 ? -9.046 5.719 34.131 1.00 83.06 207 ALA A N 1
ATOM 1669 C CA . ALA A 1 207 ? -10.399 5.169 34.177 1.00 83.06 207 ALA A CA 1
ATOM 1670 C C . ALA A 1 207 ? -10.420 3.677 34.551 1.00 83.06 207 ALA A C 1
ATOM 1672 O O . ALA A 1 207 ? -11.349 3.238 35.226 1.00 83.06 207 ALA A O 1
ATOM 1673 N N . ILE A 1 208 ? -9.386 2.918 34.172 1.00 80.12 208 ILE A N 1
ATOM 1674 C CA . ILE A 1 208 ? -9.293 1.470 34.432 1.00 80.12 208 ILE A CA 1
ATOM 1675 C C . ILE A 1 208 ? -8.469 1.119 35.688 1.00 80.12 208 ILE A C 1
ATOM 1677 O O . ILE A 1 208 ? -8.580 0.007 36.200 1.00 80.12 208 ILE A O 1
ATOM 1681 N N . LEU A 1 209 ? -7.681 2.061 36.225 1.00 69.50 209 LEU A N 1
ATOM 1682 C CA . LEU A 1 209 ? -6.757 1.877 37.362 1.00 69.50 209 LEU A CA 1
ATOM 1683 C C . LEU A 1 209 ? -7.420 1.428 38.678 1.00 69.50 209 LEU A C 1
ATOM 1685 O O . LEU A 1 209 ? -6.755 0.810 39.502 1.00 69.50 209 LEU A O 1
ATOM 1689 N N . ASN A 1 210 ? -8.708 1.719 38.879 1.00 61.53 210 ASN A N 1
ATOM 1690 C CA . ASN A 1 210 ? -9.460 1.322 40.081 1.00 61.53 210 ASN A CA 1
ATOM 1691 C C . ASN A 1 210 ? -10.238 0.007 39.906 1.00 61.53 210 ASN A C 1
ATOM 1693 O O . ASN A 1 210 ? -11.138 -0.283 40.690 1.00 61.53 210 ASN A O 1
ATOM 1697 N N . SER A 1 211 ? -9.941 -0.771 38.868 1.00 61.00 211 SER A N 1
ATOM 1698 C CA . SER A 1 211 ? -10.532 -2.096 38.705 1.00 61.00 211 SER A CA 1
ATOM 1699 C C . SER A 1 211 ? -9.721 -3.158 39.454 1.00 61.00 211 SER A C 1
ATOM 1701 O O . SER A 1 211 ? -8.496 -3.095 39.520 1.00 61.00 211 SER A O 1
ATOM 1703 N N . ASP A 1 212 ? -10.398 -4.175 39.993 1.00 63.00 212 ASP A N 1
ATOM 1704 C CA . ASP A 1 212 ? -9.743 -5.351 40.598 1.00 63.00 212 ASP A CA 1
ATOM 1705 C C . ASP A 1 212 ? -8.966 -6.201 39.562 1.00 63.00 212 ASP A C 1
ATOM 1707 O O . ASP A 1 212 ? -8.221 -7.120 39.913 1.00 63.00 212 ASP A O 1
ATOM 1711 N N . ILE A 1 213 ? -9.138 -5.888 38.274 1.00 63.84 213 ILE A N 1
ATOM 1712 C CA . ILE A 1 213 ? -8.443 -6.483 37.137 1.00 63.84 213 ILE A CA 1
ATOM 1713 C C . ILE A 1 213 ? -7.356 -5.502 36.687 1.00 63.84 213 ILE A C 1
ATOM 1715 O O . ILE A 1 213 ? -7.639 -4.470 36.094 1.00 63.84 213 ILE A O 1
ATOM 1719 N N . VAL A 1 214 ? -6.084 -5.811 36.934 1.00 70.44 214 VAL A N 1
ATOM 1720 C CA . VAL A 1 214 ? -5.000 -4.893 36.557 1.00 70.44 214 VAL A CA 1
ATOM 1721 C C . VAL A 1 214 ? -4.749 -4.977 35.057 1.00 70.44 214 VAL A C 1
ATOM 1723 O O . VAL A 1 214 ? -4.241 -5.979 34.561 1.00 70.44 214 VAL A O 1
ATOM 1726 N N . PHE A 1 215 ? -5.036 -3.902 34.333 1.00 76.00 215 PHE A N 1
ATOM 1727 C CA . PHE A 1 215 ? -4.668 -3.775 32.927 1.00 76.00 215 PHE A CA 1
ATOM 1728 C C . PHE A 1 215 ? -3.246 -3.229 32.804 1.00 76.00 215 PHE A C 1
ATOM 1730 O O . PHE A 1 215 ? -2.935 -2.155 33.323 1.00 76.00 215 PHE A O 1
ATOM 1737 N N . LYS A 1 216 ? -2.365 -3.953 32.106 1.00 76.00 216 LYS A N 1
ATOM 1738 C CA . LYS A 1 216 ? -1.046 -3.429 31.737 1.00 76.00 216 LYS A CA 1
ATOM 1739 C C . LYS A 1 216 ? -1.083 -2.836 30.340 1.00 76.00 216 LYS A C 1
ATOM 1741 O O . LYS A 1 216 ? -1.449 -3.513 29.382 1.00 76.00 216 LYS A O 1
ATOM 1746 N N . LYS A 1 217 ? -0.626 -1.588 30.244 1.00 80.00 217 LYS A N 1
ATOM 1747 C CA . LYS A 1 217 ? -0.341 -0.917 28.981 1.00 80.00 217 LYS A CA 1
ATOM 1748 C C . LYS A 1 217 ? 0.865 -1.573 28.310 1.00 80.00 217 LYS A C 1
ATOM 1750 O O . LYS A 1 217 ? 1.946 -1.647 28.895 1.00 80.00 217 LYS A O 1
ATOM 1755 N N . HIS A 1 218 ? 0.689 -1.989 27.068 1.00 73.06 218 HIS A N 1
ATOM 1756 C CA . HIS A 1 218 ? 1.754 -2.360 26.155 1.00 73.06 218 HIS A CA 1
ATOM 1757 C C . HIS A 1 218 ? 1.822 -1.329 25.035 1.00 73.06 218 HIS A C 1
ATOM 1759 O O . HIS A 1 218 ? 0.877 -1.165 24.265 1.00 73.06 218 HIS A O 1
ATOM 1765 N N . ILE A 1 219 ? 2.956 -0.638 24.953 1.00 69.75 219 ILE A N 1
ATOM 1766 C CA . ILE A 1 219 ? 3.288 0.209 23.811 1.00 69.75 219 ILE A CA 1
ATOM 1767 C C . ILE A 1 219 ? 4.079 -0.675 22.863 1.00 69.75 219 ILE A C 1
ATOM 1769 O O . ILE A 1 219 ? 5.259 -0.947 23.094 1.00 69.75 219 ILE A O 1
ATOM 1773 N N . ASN A 1 220 ? 3.416 -1.154 21.820 1.00 62.16 220 ASN A N 1
ATOM 1774 C CA . ASN A 1 220 ? 4.106 -1.817 20.736 1.00 62.16 220 ASN A CA 1
ATOM 1775 C C . ASN A 1 220 ? 4.570 -0.717 19.781 1.00 62.16 220 ASN A C 1
ATOM 1777 O O . ASN A 1 220 ? 3.764 -0.034 19.152 1.00 62.16 220 ASN A O 1
ATOM 1781 N N . SER A 1 221 ? 5.885 -0.526 19.667 1.00 55.75 221 SER A N 1
ATOM 1782 C CA . SER A 1 221 ? 6.449 0.152 18.501 1.00 55.75 221 SER A CA 1
ATOM 1783 C C . SER A 1 221 ? 6.343 -0.829 17.339 1.00 55.75 221 SER A C 1
ATOM 1785 O O . SER A 1 221 ? 7.267 -1.604 17.074 1.00 55.75 221 SER A O 1
ATOM 1787 N N . VAL A 1 222 ? 5.163 -0.892 16.736 1.00 52.66 222 VAL A N 1
ATOM 1788 C CA . VAL A 1 222 ? 4.892 -1.802 15.633 1.00 52.66 222 VAL A CA 1
ATOM 1789 C C . VAL A 1 222 ? 5.837 -1.390 14.492 1.00 52.66 222 VAL A C 1
ATOM 1791 O O . VAL A 1 222 ? 5.869 -0.238 14.070 1.00 52.66 222 VAL A O 1
ATOM 1794 N N . ASN A 1 223 ? 6.679 -2.329 14.048 1.00 54.19 223 ASN A N 1
ATOM 1795 C CA . ASN A 1 223 ? 7.405 -2.308 12.767 1.00 54.19 223 ASN A CA 1
ATOM 1796 C C . ASN A 1 223 ? 8.819 -1.699 12.649 1.00 54.19 223 ASN A C 1
ATOM 1798 O O . ASN A 1 223 ? 9.281 -1.548 11.516 1.00 54.19 223 ASN A O 1
ATOM 1802 N N . MET A 1 224 ? 9.593 -1.438 13.714 1.00 55.09 224 MET A N 1
ATOM 1803 C CA . MET A 1 224 ? 11.045 -1.218 13.486 1.00 55.09 224 MET A CA 1
ATOM 1804 C C . MET A 1 224 ? 11.731 -2.473 12.909 1.00 55.09 224 MET A C 1
ATOM 1806 O O . MET A 1 224 ? 12.587 -2.360 12.036 1.00 55.09 224 MET A O 1
ATOM 1810 N N . THR A 1 225 ? 11.305 -3.671 13.321 1.00 63.81 225 THR A N 1
ATOM 1811 C CA . THR A 1 225 ? 11.840 -4.953 12.830 1.00 63.81 225 THR A CA 1
ATOM 1812 C C . THR A 1 225 ? 11.550 -5.220 11.355 1.00 63.81 225 THR A C 1
ATOM 1814 O O . THR A 1 225 ? 12.408 -5.763 10.660 1.00 63.81 225 THR A O 1
ATOM 1817 N N . ASP A 1 226 ? 10.380 -4.817 10.860 1.00 65.31 226 ASP A N 1
ATOM 1818 C CA . ASP A 1 226 ? 9.966 -5.085 9.479 1.00 65.31 226 ASP A CA 1
ATOM 1819 C C . ASP A 1 226 ? 10.652 -4.130 8.505 1.00 65.31 226 ASP A C 1
ATOM 1821 O O . ASP A 1 226 ? 11.149 -4.549 7.457 1.00 65.31 226 ASP A O 1
ATOM 1825 N N . VAL A 1 227 ? 10.780 -2.855 8.886 1.00 73.50 227 VAL A N 1
ATOM 1826 C CA . VAL A 1 227 ? 11.582 -1.882 8.135 1.00 73.50 227 VAL A CA 1
ATOM 1827 C C . VAL A 1 227 ? 13.048 -2.319 8.094 1.00 73.50 227 VAL A C 1
ATOM 1829 O O . VAL A 1 227 ? 13.648 -2.325 7.016 1.00 73.50 227 VAL A O 1
ATOM 1832 N N . ASP A 1 228 ? 13.611 -2.763 9.222 1.00 77.06 228 ASP A N 1
ATOM 1833 C CA . ASP A 1 228 ? 14.976 -3.295 9.274 1.00 77.06 228 ASP A CA 1
ATOM 1834 C C . ASP A 1 228 ? 15.144 -4.543 8.398 1.00 77.06 228 ASP A C 1
ATOM 1836 O O . ASP A 1 228 ? 16.152 -4.678 7.698 1.00 77.06 228 ASP A O 1
ATOM 1840 N N . PHE A 1 229 ? 14.158 -5.443 8.373 1.00 79.75 229 PHE A N 1
ATOM 1841 C CA . PHE A 1 229 ? 14.170 -6.617 7.501 1.00 79.75 229 PHE A CA 1
ATOM 1842 C C . PHE A 1 229 ? 14.154 -6.225 6.015 1.00 79.75 229 PHE A C 1
ATOM 1844 O O . PHE A 1 229 ? 14.980 -6.708 5.231 1.00 79.75 229 PHE A O 1
ATOM 1851 N N . ILE A 1 230 ? 13.264 -5.310 5.623 1.00 81.88 230 ILE A N 1
ATOM 1852 C CA . ILE A 1 230 ? 13.153 -4.820 4.243 1.00 81.88 230 ILE A CA 1
ATOM 185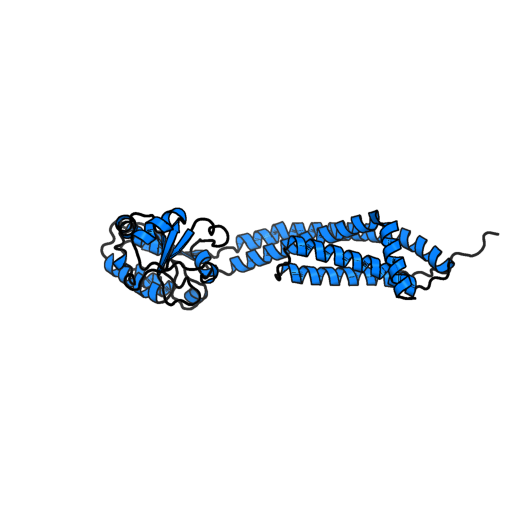3 C C . ILE A 1 230 ? 14.455 -4.138 3.813 1.00 81.88 230 ILE A C 1
ATOM 1855 O O . ILE A 1 230 ? 14.983 -4.429 2.737 1.00 81.88 230 ILE A O 1
ATOM 1859 N N . LEU A 1 231 ? 15.017 -3.268 4.652 1.00 81.38 231 LEU A N 1
ATOM 1860 C CA . LEU A 1 231 ? 16.258 -2.565 4.334 1.00 81.38 231 LEU A CA 1
ATOM 1861 C C . LEU A 1 231 ? 17.452 -3.523 4.243 1.00 81.38 231 LEU A C 1
ATOM 1863 O O . LEU A 1 231 ? 18.237 -3.445 3.295 1.00 81.38 231 LEU A O 1
ATOM 1867 N N . LYS A 1 232 ? 17.585 -4.452 5.194 1.00 83.94 232 LYS A N 1
ATOM 1868 C CA . LYS A 1 232 ? 18.752 -5.335 5.286 1.00 83.94 232 LYS A CA 1
ATOM 1869 C C . LYS A 1 232 ? 18.759 -6.438 4.232 1.00 83.94 232 LYS A C 1
ATOM 1871 O O . LYS A 1 232 ? 19.828 -6.770 3.725 1.00 83.94 232 LYS A O 1
ATOM 1876 N N . TYR A 1 233 ? 17.600 -7.004 3.899 1.00 84.69 233 TYR A N 1
ATOM 1877 C CA . TYR A 1 233 ? 17.522 -8.170 3.014 1.00 84.69 233 TYR A CA 1
ATOM 1878 C C . TYR A 1 233 ? 16.952 -7.831 1.637 1.00 84.69 233 TYR A C 1
ATOM 1880 O O . TYR A 1 233 ? 17.562 -8.181 0.624 1.00 84.69 233 TYR A O 1
ATOM 1888 N N . ILE A 1 234 ? 15.828 -7.109 1.569 1.00 85.69 234 ILE A N 1
ATOM 1889 C CA . ILE A 1 234 ? 15.174 -6.806 0.286 1.00 85.69 234 ILE A CA 1
ATOM 1890 C C . ILE A 1 234 ? 15.970 -5.754 -0.483 1.00 85.69 234 ILE A C 1
ATOM 1892 O O . ILE A 1 234 ? 16.311 -5.975 -1.643 1.00 85.69 234 ILE A O 1
ATOM 1896 N N . TYR A 1 235 ? 16.334 -4.636 0.148 1.00 87.38 235 TYR A N 1
ATOM 1897 C CA . TYR A 1 235 ? 17.091 -3.582 -0.537 1.00 87.38 235 TYR A CA 1
ATOM 1898 C C . TYR A 1 235 ? 18.515 -4.003 -0.894 1.00 87.38 235 TYR A C 1
ATOM 1900 O O . TYR A 1 235 ? 19.022 -3.604 -1.942 1.00 87.38 235 TYR A O 1
ATOM 1908 N N . PHE A 1 236 ? 19.137 -4.868 -0.090 1.00 87.94 236 PHE A N 1
ATOM 1909 C CA . PHE A 1 236 ? 20.406 -5.489 -0.461 1.00 87.94 236 PHE A CA 1
ATOM 1910 C C . PHE A 1 236 ? 20.269 -6.325 -1.743 1.00 87.94 236 PHE A C 1
ATOM 1912 O O . PHE A 1 236 ? 21.089 -6.213 -2.655 1.00 87.94 236 PHE A O 1
ATOM 1919 N N . TYR A 1 237 ? 19.194 -7.106 -1.867 1.00 88.88 237 TYR A N 1
ATOM 1920 C CA . TYR A 1 237 ? 18.909 -7.860 -3.085 1.00 88.88 237 TYR A CA 1
ATOM 1921 C C . TYR A 1 237 ? 18.588 -6.953 -4.286 1.00 88.88 237 TYR A C 1
ATOM 1923 O O . TYR A 1 237 ? 19.128 -7.162 -5.374 1.00 88.88 237 TYR A O 1
ATOM 1931 N N . VAL A 1 238 ? 17.784 -5.899 -4.096 1.00 90.75 238 VAL A N 1
ATOM 1932 C CA . VAL A 1 238 ? 17.501 -4.882 -5.129 1.00 90.75 238 VAL A CA 1
ATOM 1933 C C . VAL A 1 238 ? 18.791 -4.216 -5.608 1.00 90.75 238 VAL A C 1
ATOM 1935 O O . VAL A 1 238 ? 18.977 -4.028 -6.810 1.00 90.75 238 VAL A O 1
ATOM 1938 N N . PHE A 1 239 ? 19.717 -3.913 -4.696 1.00 90.75 239 PHE A N 1
ATOM 1939 C CA . PHE A 1 239 ? 21.031 -3.373 -5.033 1.00 90.75 239 PHE A CA 1
ATOM 1940 C C . PHE A 1 239 ? 21.849 -4.340 -5.904 1.00 90.75 239 PHE A C 1
ATOM 1942 O O . PHE A 1 239 ? 22.395 -3.926 -6.930 1.00 90.75 239 PHE A O 1
ATOM 1949 N N . LEU A 1 240 ? 21.891 -5.632 -5.558 1.00 91.38 240 LEU A N 1
ATOM 1950 C CA . LEU A 1 240 ? 22.569 -6.647 -6.374 1.00 91.38 240 LEU A CA 1
ATOM 1951 C C . LEU A 1 240 ? 21.942 -6.778 -7.770 1.00 91.38 240 LEU A C 1
ATOM 1953 O O . LEU A 1 240 ? 22.668 -6.853 -8.765 1.00 91.38 240 LEU A O 1
ATOM 1957 N N . LEU A 1 241 ? 20.610 -6.751 -7.863 1.00 91.75 241 LEU A N 1
ATOM 1958 C CA . LEU A 1 241 ? 19.898 -6.757 -9.143 1.00 91.75 241 LEU A CA 1
ATOM 1959 C C . LEU A 1 241 ? 20.205 -5.514 -9.979 1.00 91.75 241 LEU A C 1
ATOM 1961 O O . LEU A 1 241 ? 20.398 -5.625 -11.188 1.00 91.75 241 LEU A O 1
ATOM 1965 N N . LEU A 1 242 ? 20.298 -4.342 -9.351 1.00 91.06 242 LEU A N 1
ATOM 1966 C CA . LEU A 1 242 ? 20.657 -3.104 -10.033 1.00 91.06 242 LEU A CA 1
ATOM 1967 C C . LEU A 1 242 ? 22.088 -3.169 -10.580 1.00 91.06 242 LEU A C 1
ATOM 1969 O O . LEU A 1 242 ? 22.334 -2.755 -11.712 1.00 91.06 242 LEU A O 1
ATOM 1973 N N . LEU A 1 243 ? 23.022 -3.761 -9.834 1.00 91.50 243 LEU A N 1
ATOM 1974 C CA . LEU A 1 243 ? 24.395 -3.973 -10.293 1.00 91.50 243 LEU A CA 1
ATOM 1975 C C . LEU A 1 243 ? 24.454 -4.958 -11.475 1.00 91.50 243 LEU A C 1
ATOM 1977 O O . LEU A 1 243 ? 25.116 -4.684 -12.480 1.00 91.50 243 LEU A O 1
ATOM 1981 N N . ALA A 1 244 ? 23.700 -6.059 -11.411 1.00 90.06 244 ALA A N 1
ATOM 1982 C CA . ALA A 1 244 ? 23.562 -7.007 -12.518 1.00 90.06 244 ALA A CA 1
ATOM 1983 C C . ALA A 1 244 ? 22.911 -6.369 -13.760 1.00 90.06 244 ALA A C 1
ATOM 1985 O O . ALA A 1 244 ? 23.342 -6.618 -14.893 1.00 90.06 244 ALA A O 1
ATOM 1986 N N . PHE A 1 245 ? 21.913 -5.503 -13.557 1.00 90.94 245 PHE A N 1
ATOM 1987 C CA . PHE A 1 245 ? 21.297 -4.712 -14.615 1.00 90.94 245 PHE A CA 1
ATOM 1988 C C . PHE A 1 245 ? 22.314 -3.770 -15.258 1.00 90.94 245 PHE A C 1
ATOM 1990 O O . PHE A 1 245 ? 22.423 -3.776 -16.478 1.00 90.94 245 PHE A O 1
ATOM 1997 N N . LEU A 1 246 ? 23.102 -3.016 -14.483 1.00 89.44 246 LEU A N 1
ATOM 1998 C CA . LEU A 1 246 ? 24.109 -2.096 -15.025 1.00 89.44 246 LEU A CA 1
ATOM 1999 C C . LEU A 1 246 ? 25.156 -2.823 -15.882 1.00 89.44 246 LEU A C 1
ATOM 2001 O O . LEU A 1 246 ? 25.507 -2.344 -16.962 1.00 89.44 246 LEU A O 1
ATOM 2005 N N . LEU A 1 247 ? 25.611 -4.005 -15.450 1.00 89.56 247 LEU A N 1
ATOM 2006 C CA . LEU A 1 247 ? 26.518 -4.848 -16.236 1.00 89.56 247 LEU A CA 1
ATOM 2007 C C . LEU A 1 247 ? 25.864 -5.319 -17.542 1.00 89.56 247 LEU A C 1
ATOM 2009 O O . LEU A 1 247 ? 26.437 -5.158 -18.623 1.00 89.56 247 LEU A O 1
ATOM 2013 N N . SER A 1 248 ? 24.645 -5.854 -17.452 1.00 87.75 248 SER A N 1
ATOM 2014 C CA . SER A 1 248 ? 23.881 -6.337 -18.609 1.00 87.75 248 SER A CA 1
ATOM 2015 C C . SER A 1 248 ? 23.587 -5.210 -19.597 1.00 87.75 248 SER A C 1
ATOM 2017 O O . SER A 1 248 ? 23.768 -5.369 -20.803 1.00 87.75 248 SER A O 1
ATOM 2019 N N . PHE A 1 249 ? 23.207 -4.045 -19.080 1.00 86.56 249 PHE A N 1
ATOM 2020 C CA . PHE A 1 249 ? 22.962 -2.826 -19.830 1.00 86.56 249 PHE A CA 1
ATOM 2021 C C . PHE A 1 249 ? 24.232 -2.354 -20.540 1.00 86.56 249 PHE A C 1
ATOM 2023 O O . PHE A 1 249 ? 24.193 -2.087 -21.738 1.00 86.56 249 PHE A O 1
ATOM 2030 N N . GLY A 1 250 ? 25.381 -2.337 -19.859 1.00 85.00 250 GLY A N 1
ATOM 2031 C CA . GLY A 1 250 ? 26.667 -1.992 -20.468 1.00 85.00 250 GLY A CA 1
ATOM 2032 C C . GLY A 1 250 ? 27.054 -2.924 -21.624 1.00 85.00 250 GLY A C 1
ATOM 2033 O O . GLY A 1 250 ? 27.434 -2.458 -22.702 1.00 85.00 250 GLY A O 1
ATOM 2034 N N . ILE A 1 251 ? 26.906 -4.241 -21.441 1.00 84.50 251 ILE A N 1
ATOM 2035 C CA . ILE A 1 251 ? 27.153 -5.240 -22.497 1.00 84.50 251 ILE A CA 1
ATOM 2036 C C . ILE A 1 251 ? 26.184 -5.037 -23.667 1.00 84.50 251 ILE A C 1
ATOM 2038 O O . ILE A 1 251 ? 26.594 -5.054 -24.833 1.00 84.50 251 ILE A O 1
ATOM 2042 N N . PHE A 1 252 ? 24.905 -4.818 -23.364 1.00 82.50 252 PHE A N 1
ATOM 2043 C CA . PHE A 1 252 ? 23.866 -4.625 -24.364 1.00 82.50 252 PHE A CA 1
ATOM 2044 C C . PHE A 1 252 ? 24.115 -3.367 -25.195 1.00 82.50 252 PHE A C 1
ATOM 2046 O O . PHE A 1 252 ? 24.128 -3.449 -26.422 1.00 82.50 252 PHE A O 1
ATOM 2053 N N . ILE A 1 253 ? 24.410 -2.234 -24.550 1.00 79.12 253 ILE A N 1
ATOM 2054 C CA . ILE A 1 253 ? 24.765 -0.980 -25.219 1.00 79.12 253 ILE A CA 1
ATOM 2055 C C . ILE A 1 253 ? 26.005 -1.164 -26.086 1.00 79.12 253 ILE A C 1
ATOM 2057 O O . ILE A 1 253 ? 25.992 -0.734 -27.232 1.00 79.12 253 ILE A O 1
ATOM 2061 N N . LYS A 1 254 ? 27.046 -1.862 -25.619 1.00 80.25 254 LYS A N 1
ATOM 2062 C CA . LYS A 1 254 ? 28.249 -2.131 -26.429 1.00 80.25 254 LYS A CA 1
ATOM 2063 C C . LYS A 1 254 ? 27.944 -2.958 -27.685 1.00 80.25 254 LYS A C 1
ATOM 2065 O O . LYS A 1 254 ? 28.515 -2.709 -28.749 1.00 80.25 254 LYS A O 1
ATOM 2070 N N . ASN A 1 255 ? 27.054 -3.941 -27.586 1.00 78.31 255 ASN A N 1
ATOM 2071 C CA . ASN A 1 255 ? 26.651 -4.768 -28.726 1.00 78.31 255 ASN A CA 1
ATOM 2072 C C . ASN A 1 255 ? 25.745 -4.006 -29.700 1.00 78.31 255 ASN A C 1
ATOM 2074 O O . ASN A 1 255 ? 25.951 -4.059 -30.915 1.00 78.31 255 ASN A O 1
ATOM 2078 N N . LEU A 1 256 ? 24.777 -3.265 -29.162 1.00 74.88 256 LEU A N 1
ATOM 2079 C CA . LEU A 1 256 ? 23.899 -2.369 -29.904 1.00 74.88 256 LEU A CA 1
ATOM 2080 C C . LEU A 1 256 ? 24.723 -1.311 -30.649 1.00 74.88 256 LEU A C 1
ATOM 2082 O O . LEU A 1 256 ? 24.540 -1.130 -31.848 1.00 74.88 256 LEU A O 1
ATOM 2086 N N . TYR A 1 257 ? 25.707 -0.718 -29.976 1.00 70.12 257 TYR A N 1
ATOM 2087 C CA . TYR A 1 257 ? 26.665 0.235 -30.525 1.00 70.12 257 TYR A CA 1
ATOM 2088 C C . TYR A 1 257 ? 27.394 -0.314 -31.749 1.00 70.12 257 TYR A C 1
ATOM 2090 O O . TYR A 1 257 ? 27.320 0.281 -32.818 1.00 70.12 257 TYR A O 1
ATOM 2098 N N . LYS A 1 258 ? 28.038 -1.487 -31.643 1.00 72.44 258 LYS A N 1
ATOM 2099 C CA . LYS A 1 258 ? 28.762 -2.100 -32.774 1.00 72.44 258 LYS A CA 1
ATOM 2100 C C . LYS A 1 258 ? 27.874 -2.286 -34.005 1.00 72.44 258 LYS A C 1
ATOM 2102 O O . LYS A 1 258 ? 28.324 -2.089 -35.134 1.00 72.44 258 LYS A O 1
ATOM 2107 N N . ARG A 1 259 ? 26.619 -2.686 -33.794 1.00 72.75 259 ARG A N 1
ATOM 2108 C CA . ARG A 1 259 ? 25.657 -2.913 -34.876 1.00 72.75 259 ARG A CA 1
ATOM 2109 C C . ARG A 1 259 ? 25.176 -1.599 -35.487 1.00 72.75 259 ARG A C 1
ATOM 2111 O O . ARG A 1 259 ? 25.202 -1.455 -36.706 1.00 72.75 259 ARG A O 1
ATOM 2118 N N . LEU A 1 260 ? 24.791 -0.649 -34.643 1.00 71.25 260 LEU A N 1
ATOM 2119 C CA . LEU A 1 260 ? 24.296 0.659 -35.051 1.00 71.25 260 LEU A CA 1
ATOM 2120 C C . LEU A 1 260 ? 25.364 1.477 -35.780 1.00 71.25 260 LEU A C 1
ATOM 2122 O O . LEU A 1 260 ? 25.075 2.075 -36.803 1.00 71.25 260 LEU A O 1
ATOM 2126 N N . LEU A 1 261 ? 26.616 1.422 -35.336 1.00 69.38 261 LEU A N 1
ATOM 2127 C CA . LEU A 1 261 ? 27.750 2.093 -35.974 1.00 69.38 261 LEU A CA 1
ATOM 2128 C C . LEU A 1 261 ? 27.974 1.610 -37.413 1.00 69.38 261 LEU A C 1
ATOM 2130 O O . LEU A 1 261 ? 28.188 2.419 -38.316 1.00 69.38 261 LEU A O 1
ATOM 2134 N N . ARG A 1 262 ? 27.843 0.299 -37.660 1.00 71.69 262 ARG A N 1
ATOM 2135 C CA . ARG A 1 262 ? 27.878 -0.259 -39.021 1.00 71.69 262 ARG A CA 1
ATOM 2136 C C . ARG A 1 262 ? 26.732 0.291 -39.876 1.00 71.69 262 ARG A C 1
ATOM 2138 O O . ARG A 1 262 ? 26.962 0.663 -41.023 1.00 71.69 262 ARG A O 1
ATOM 2145 N N . GLU A 1 263 ? 25.522 0.371 -39.325 1.00 73.81 263 GLU A N 1
ATOM 2146 C CA . GLU A 1 263 ? 24.357 0.935 -40.021 1.00 73.81 263 GLU A CA 1
ATOM 2147 C C . GLU A 1 263 ? 24.508 2.448 -40.271 1.00 73.81 263 GLU A C 1
ATOM 2149 O O . GLU A 1 263 ? 24.175 2.929 -41.353 1.00 73.81 263 GLU A O 1
ATOM 2154 N N . TYR A 1 264 ? 25.081 3.202 -39.332 1.00 73.19 264 TYR A N 1
ATOM 2155 C CA . TYR A 1 264 ? 25.307 4.642 -39.473 1.00 73.19 264 TYR A CA 1
ATOM 2156 C C . TYR A 1 264 ? 26.362 4.980 -40.507 1.00 73.19 264 TYR A C 1
ATOM 2158 O O . TYR A 1 264 ? 26.140 5.909 -41.277 1.00 73.19 264 TYR A O 1
ATOM 2166 N N . LYS A 1 265 ? 27.463 4.221 -40.578 1.00 70.75 265 LYS A N 1
ATOM 2167 C CA . LYS A 1 265 ? 28.452 4.384 -41.652 1.00 70.75 265 LYS A CA 1
ATOM 2168 C C . LYS A 1 265 ? 27.791 4.228 -43.021 1.00 70.75 265 LYS A C 1
ATOM 2170 O O . LYS A 1 265 ? 27.957 5.091 -43.873 1.00 70.75 265 LYS A O 1
ATOM 2175 N N . ILE A 1 266 ? 26.962 3.195 -43.200 1.00 72.19 266 ILE A N 1
ATOM 2176 C CA . ILE A 1 266 ? 26.202 2.986 -44.444 1.00 72.19 266 ILE A CA 1
ATOM 2177 C C . ILE A 1 266 ? 25.264 4.170 -44.713 1.00 72.19 266 ILE A C 1
ATOM 2179 O O . ILE A 1 266 ? 25.225 4.687 -45.823 1.00 72.19 266 ILE A O 1
ATOM 2183 N N . HIS A 1 267 ? 24.527 4.639 -43.705 1.00 75.12 267 HIS A N 1
ATOM 2184 C CA . HIS A 1 267 ? 23.612 5.766 -43.872 1.00 75.12 267 HIS A CA 1
ATOM 2185 C C . HIS A 1 267 ? 24.320 7.082 -44.212 1.00 75.12 267 HIS A C 1
ATOM 2187 O O . HIS A 1 267 ? 23.810 7.820 -45.051 1.00 75.12 267 HIS A O 1
ATOM 2193 N N . ILE A 1 268 ? 25.482 7.359 -43.616 1.00 73.81 268 ILE A N 1
ATOM 2194 C CA . ILE A 1 268 ? 26.301 8.541 -43.924 1.00 73.81 268 ILE A CA 1
ATOM 2195 C C . ILE A 1 268 ? 26.862 8.448 -45.346 1.00 73.81 268 ILE A C 1
ATOM 2197 O O . ILE A 1 268 ? 26.774 9.425 -46.083 1.00 73.81 268 ILE A O 1
ATOM 2201 N N . ILE A 1 269 ? 27.346 7.272 -45.769 1.00 69.81 269 ILE A N 1
ATOM 2202 C CA . ILE A 1 269 ? 27.785 7.022 -47.155 1.00 69.81 269 ILE A CA 1
ATOM 2203 C C . ILE A 1 269 ? 26.630 7.255 -48.143 1.00 69.81 269 ILE A C 1
ATOM 2205 O O . ILE A 1 269 ? 26.830 7.830 -49.208 1.00 69.81 269 ILE A O 1
ATOM 2209 N N . CYS A 1 270 ? 25.402 6.883 -47.775 1.00 72.69 270 CYS A N 1
ATOM 2210 C CA . CYS A 1 270 ? 24.195 7.165 -48.557 1.00 72.69 270 CYS A CA 1
ATOM 2211 C C . CYS A 1 270 ? 23.669 8.613 -48.418 1.00 72.69 270 CYS A C 1
ATOM 2213 O O . CYS A 1 270 ? 22.559 8.891 -48.871 1.00 72.69 270 CYS A O 1
ATOM 2215 N N . GLY A 1 271 ? 24.417 9.528 -47.790 1.00 76.19 271 GLY A N 1
ATOM 2216 C CA . GLY A 1 271 ? 24.092 10.958 -47.708 1.00 76.19 271 GLY A CA 1
ATOM 2217 C C . GLY A 1 271 ? 23.259 11.398 -46.495 1.00 76.19 271 GLY A C 1
ATOM 2218 O O . GLY A 1 271 ? 22.773 12.529 -46.466 1.00 76.19 271 GLY A O 1
ATOM 2219 N N . ALA A 1 272 ? 23.065 10.551 -45.478 1.00 78.12 272 ALA A N 1
ATOM 2220 C CA . ALA A 1 272 ? 22.342 10.939 -44.265 1.00 78.12 272 ALA A CA 1
ATOM 2221 C C . ALA A 1 272 ? 23.199 11.816 -43.335 1.00 78.12 272 ALA A C 1
ATOM 2223 O O . ALA A 1 272 ? 24.368 11.539 -43.074 1.00 78.12 272 ALA A O 1
ATOM 2224 N N . THR A 1 273 ? 22.590 12.849 -42.750 1.00 82.69 273 THR A N 1
ATOM 2225 C CA . THR A 1 273 ? 23.255 13.710 -41.760 1.00 82.69 273 THR A CA 1
ATOM 2226 C C . THR A 1 273 ? 23.246 13.085 -40.362 1.00 82.69 273 THR A C 1
ATOM 2228 O O . THR A 1 273 ? 22.318 12.356 -40.000 1.00 82.69 273 THR A O 1
ATOM 2231 N N . LYS A 1 274 ? 24.218 13.452 -39.510 1.00 80.50 274 LYS A N 1
ATOM 2232 C CA . LYS A 1 274 ? 24.243 13.054 -38.084 1.00 80.50 274 LYS A CA 1
ATOM 2233 C C . LYS A 1 274 ? 22.928 13.397 -37.358 1.00 80.50 274 LYS A C 1
ATOM 2235 O O . LYS A 1 274 ? 22.442 12.607 -36.555 1.00 80.50 274 LYS A O 1
ATOM 2240 N N . LYS A 1 275 ? 22.298 14.530 -37.708 1.00 84.62 275 LYS A N 1
ATOM 2241 C CA . LYS A 1 275 ? 20.981 14.950 -37.190 1.00 84.62 275 LYS A CA 1
ATOM 2242 C C . LYS A 1 275 ? 19.855 13.981 -37.571 1.00 84.62 275 LYS A C 1
ATOM 2244 O O . LYS A 1 275 ? 19.010 13.679 -36.735 1.00 84.62 275 LYS A O 1
ATOM 2249 N N . SER A 1 276 ? 19.829 13.488 -38.812 1.00 83.38 276 SER A N 1
ATOM 2250 C CA . SER A 1 276 ? 18.839 12.490 -39.253 1.00 83.38 276 SER A CA 1
ATOM 2251 C C . SER A 1 276 ? 18.984 11.180 -38.472 1.00 83.38 276 SER A C 1
ATOM 2253 O O . SER A 1 276 ? 17.985 10.620 -38.021 1.00 83.38 276 SER A O 1
ATOM 2255 N N . ILE A 1 277 ? 20.225 10.738 -38.244 1.00 81.94 277 ILE A N 1
ATOM 2256 C CA . ILE A 1 277 ? 20.528 9.535 -37.457 1.00 81.94 277 ILE A CA 1
ATOM 2257 C C . ILE A 1 277 ? 20.078 9.698 -36.002 1.00 81.94 277 ILE A C 1
ATOM 2259 O O . ILE A 1 277 ? 19.409 8.814 -35.472 1.00 81.94 277 ILE A O 1
ATOM 2263 N N . PHE A 1 278 ? 20.376 10.841 -35.377 1.00 86.06 278 PHE A N 1
ATOM 2264 C CA . PHE A 1 278 ? 19.928 11.136 -34.016 1.00 86.06 278 PHE A CA 1
ATOM 2265 C C . PHE A 1 278 ? 18.401 11.046 -33.885 1.00 86.06 278 PHE A C 1
ATOM 2267 O O . PHE A 1 278 ? 17.909 10.304 -33.043 1.00 86.06 278 PHE A O 1
ATOM 2274 N N . ILE A 1 279 ? 17.649 11.703 -34.780 1.00 86.25 279 ILE A N 1
ATOM 2275 C CA . ILE A 1 279 ? 16.175 11.683 -34.763 1.00 86.25 279 ILE A CA 1
ATOM 2276 C C . ILE A 1 279 ? 15.631 10.251 -34.887 1.00 86.25 279 ILE A C 1
ATOM 2278 O O . ILE A 1 279 ? 14.711 9.881 -34.160 1.00 86.25 279 ILE A O 1
ATOM 2282 N N . ARG A 1 280 ? 16.200 9.427 -35.777 1.00 87.31 280 ARG A N 1
ATOM 2283 C CA . ARG A 1 280 ? 15.786 8.021 -35.945 1.00 87.31 280 ARG A CA 1
ATOM 2284 C C . ARG A 1 280 ? 15.989 7.205 -34.665 1.00 87.31 280 ARG A C 1
ATOM 2286 O O . ARG A 1 280 ? 15.125 6.404 -34.316 1.00 87.31 280 ARG A O 1
ATOM 2293 N N . ASN A 1 281 ? 17.079 7.443 -33.939 1.00 85.38 281 ASN A N 1
ATOM 2294 C CA . ASN A 1 281 ? 17.351 6.761 -32.673 1.00 85.38 281 ASN A CA 1
ATOM 2295 C C . ASN A 1 281 ? 16.501 7.279 -31.516 1.00 85.38 281 ASN A C 1
ATOM 2297 O O . ASN A 1 281 ? 16.062 6.478 -30.695 1.00 85.38 281 ASN A O 1
ATOM 2301 N N . SER A 1 282 ? 16.212 8.581 -31.464 1.00 89.62 282 SER A N 1
ATOM 2302 C CA . SER A 1 282 ? 15.268 9.124 -30.484 1.00 89.62 282 SER A CA 1
ATOM 2303 C C . SER A 1 282 ? 13.889 8.481 -30.640 1.00 89.62 282 SER A C 1
ATOM 2305 O O . SER A 1 282 ? 13.265 8.156 -29.639 1.00 89.62 282 SER A O 1
ATOM 2307 N N . VAL A 1 283 ? 13.435 8.174 -31.864 1.00 91.62 283 VAL A N 1
ATOM 2308 C CA . VAL A 1 283 ? 12.186 7.408 -32.064 1.00 91.62 283 VAL A CA 1
ATOM 2309 C C . VAL A 1 283 ? 12.258 6.022 -31.419 1.00 91.62 283 VAL A C 1
ATOM 2311 O O . VAL A 1 283 ? 11.289 5.594 -30.796 1.00 91.62 283 VAL A O 1
ATOM 2314 N N . PHE A 1 284 ? 13.397 5.332 -31.520 1.00 89.75 284 PHE A N 1
ATOM 2315 C CA . PHE A 1 284 ? 13.611 4.038 -30.865 1.00 89.75 284 PHE A CA 1
ATOM 2316 C C . PHE A 1 284 ? 13.550 4.158 -29.334 1.00 89.75 284 PHE A C 1
ATOM 2318 O O . PHE A 1 284 ? 12.810 3.413 -28.694 1.00 89.75 284 PHE A O 1
ATOM 2325 N N . VAL A 1 285 ? 14.271 5.124 -28.756 1.00 90.75 285 VAL A N 1
ATOM 2326 C CA . VAL A 1 285 ? 14.319 5.366 -27.302 1.00 90.75 285 VAL A CA 1
ATOM 2327 C C . VAL A 1 285 ? 12.953 5.782 -26.754 1.00 90.75 285 VAL A C 1
ATOM 2329 O O . VAL A 1 285 ? 12.481 5.205 -25.777 1.00 90.75 285 VAL A O 1
ATOM 2332 N N . LEU A 1 286 ? 12.276 6.725 -27.410 1.00 93.69 286 LEU A N 1
ATOM 2333 C CA . LEU A 1 286 ? 10.947 7.185 -27.004 1.00 93.69 286 LEU A CA 1
ATOM 2334 C C . LEU A 1 286 ? 9.907 6.068 -27.111 1.00 93.69 286 LEU A C 1
ATOM 2336 O O . LEU A 1 286 ? 9.071 5.930 -26.225 1.00 93.69 286 LEU A O 1
ATOM 2340 N N . SER A 1 287 ? 9.983 5.225 -28.145 1.00 93.44 287 SER A N 1
ATOM 2341 C CA . SER A 1 287 ? 9.080 4.074 -28.275 1.00 93.44 287 SER A CA 1
ATOM 2342 C C . SER A 1 287 ? 9.269 3.065 -27.138 1.00 93.44 287 SER A C 1
ATOM 2344 O O . SER A 1 287 ? 8.287 2.511 -26.651 1.00 93.44 287 SER A O 1
ATOM 2346 N N . LEU A 1 288 ? 10.509 2.845 -26.681 1.00 92.19 288 LEU A N 1
ATOM 2347 C CA . LEU A 1 288 ? 10.786 2.003 -25.511 1.00 92.19 288 LEU A CA 1
ATOM 2348 C C . LEU A 1 288 ? 10.243 2.611 -24.223 1.00 92.19 288 LEU A C 1
ATOM 2350 O O . LEU A 1 288 ? 9.629 1.897 -23.437 1.00 92.19 288 LEU A O 1
ATOM 2354 N N . ALA A 1 289 ? 10.441 3.915 -24.026 1.00 93.19 289 ALA A N 1
ATOM 2355 C CA . ALA A 1 289 ? 9.932 4.621 -22.856 1.00 93.19 289 ALA A CA 1
ATOM 2356 C C . ALA A 1 289 ? 8.398 4.576 -22.801 1.00 93.19 289 ALA A C 1
ATOM 2358 O O . ALA A 1 289 ? 7.826 4.251 -21.766 1.00 93.19 289 ALA A O 1
ATOM 2359 N N . VAL A 1 290 ? 7.722 4.808 -23.932 1.00 94.06 290 VAL A N 1
ATOM 2360 C CA . VAL A 1 290 ? 6.258 4.693 -24.024 1.00 94.06 290 VAL A CA 1
ATOM 2361 C C . VAL A 1 290 ? 5.802 3.263 -23.738 1.00 94.06 290 VAL A C 1
ATOM 2363 O O . VAL A 1 290 ? 4.872 3.066 -22.963 1.00 94.06 290 VAL A O 1
ATOM 2366 N N . PHE A 1 291 ? 6.461 2.255 -24.314 1.00 93.19 291 PHE A N 1
ATOM 2367 C CA . PHE A 1 291 ? 6.125 0.852 -24.067 1.00 93.19 291 PHE A CA 1
ATOM 2368 C C . PHE A 1 291 ? 6.272 0.472 -22.585 1.00 93.19 291 PHE A C 1
ATOM 2370 O O . PHE A 1 291 ? 5.354 -0.101 -22.001 1.00 93.19 291 PHE A O 1
ATOM 2377 N N . ASN A 1 292 ? 7.392 0.845 -21.963 1.00 93.62 292 ASN A N 1
ATOM 2378 C CA . ASN A 1 292 ? 7.657 0.608 -20.546 1.00 93.62 292 ASN A CA 1
ATOM 2379 C C . ASN A 1 292 ? 6.637 1.323 -19.647 1.00 93.62 292 ASN A C 1
ATOM 2381 O O . ASN A 1 292 ? 6.043 0.706 -18.763 1.00 93.62 292 ASN A O 1
ATOM 2385 N N . PHE A 1 293 ? 6.375 2.604 -19.926 1.00 94.12 293 PHE A N 1
ATOM 2386 C CA . PHE A 1 293 ? 5.378 3.402 -19.219 1.00 94.12 293 PHE A CA 1
ATOM 2387 C C . PHE A 1 293 ? 3.992 2.751 -19.269 1.00 94.12 293 PHE A C 1
ATOM 2389 O O . PHE A 1 293 ? 3.350 2.597 -18.231 1.00 94.12 293 PHE A O 1
ATOM 2396 N N . MET A 1 294 ? 3.551 2.331 -20.459 1.00 94.62 294 MET A N 1
ATOM 2397 C CA . MET A 1 294 ? 2.240 1.711 -20.649 1.00 94.62 294 MET A CA 1
ATOM 2398 C C . MET A 1 294 ? 2.108 0.396 -19.882 1.00 94.62 294 MET A C 1
ATOM 2400 O O . MET A 1 294 ? 1.087 0.190 -19.235 1.00 94.62 294 MET A O 1
ATOM 2404 N N . ILE A 1 295 ? 3.123 -0.475 -19.908 1.00 93.69 295 ILE A N 1
ATOM 2405 C CA . ILE A 1 295 ? 3.049 -1.764 -19.204 1.00 93.69 295 ILE A CA 1
ATOM 2406 C C . ILE A 1 295 ? 3.010 -1.568 -17.692 1.00 93.69 295 ILE A C 1
ATOM 2408 O O . ILE A 1 295 ? 2.170 -2.168 -17.031 1.00 93.69 295 ILE A O 1
ATOM 2412 N N . ILE A 1 296 ? 3.881 -0.730 -17.131 1.00 91.75 296 ILE A N 1
ATOM 2413 C CA . ILE A 1 296 ? 3.930 -0.541 -15.675 1.00 91.75 296 ILE A CA 1
ATOM 2414 C C . ILE A 1 296 ? 2.642 0.099 -15.170 1.00 91.75 296 ILE A C 1
ATOM 2416 O O . ILE A 1 296 ? 2.103 -0.342 -14.162 1.00 91.75 296 ILE A O 1
ATOM 2420 N N . ASN A 1 297 ? 2.095 1.083 -15.888 1.00 91.50 297 ASN A N 1
ATOM 2421 C CA . ASN A 1 297 ? 0.820 1.676 -15.493 1.00 91.50 297 ASN A CA 1
ATOM 2422 C C . ASN A 1 297 ? -0.356 0.728 -15.705 1.00 91.50 297 ASN A C 1
ATOM 2424 O O . ASN A 1 297 ? -1.275 0.739 -14.897 1.00 91.50 297 ASN A O 1
ATOM 2428 N N . PHE A 1 298 ? -0.318 -0.132 -16.724 1.00 91.25 298 PHE A N 1
ATOM 2429 C CA . PHE A 1 298 ? -1.300 -1.202 -16.867 1.00 91.25 298 PHE A CA 1
ATOM 2430 C C . PHE A 1 298 ? -1.251 -2.169 -15.675 1.00 91.25 298 PHE A C 1
ATOM 2432 O O . PHE A 1 298 ? -2.292 -2.474 -15.098 1.00 91.25 298 PHE A O 1
ATOM 2439 N N . LEU A 1 299 ? -0.050 -2.583 -15.246 1.00 88.00 299 LEU A N 1
ATOM 2440 C CA . LEU A 1 299 ? 0.139 -3.386 -14.031 1.00 88.00 299 LEU A CA 1
ATOM 2441 C C . LEU A 1 299 ? -0.338 -2.642 -12.773 1.00 88.00 299 LEU A C 1
ATOM 2443 O O . LEU A 1 299 ? -0.891 -3.265 -11.873 1.00 88.00 299 LEU A O 1
ATOM 2447 N N . ASN A 1 300 ? -0.198 -1.316 -12.747 1.00 87.81 300 ASN A N 1
ATOM 2448 C CA . ASN A 1 300 ? -0.697 -0.443 -11.684 1.00 87.81 300 ASN A CA 1
ATOM 2449 C C . ASN A 1 300 ? -2.185 -0.059 -11.823 1.00 87.81 300 ASN A C 1
ATOM 2451 O O . ASN A 1 300 ? -2.653 0.838 -11.125 1.00 87.81 300 ASN A O 1
ATOM 2455 N N . ARG A 1 301 ? -2.927 -0.653 -12.772 1.00 88.44 301 ARG A N 1
ATOM 2456 C CA . ARG A 1 301 ? -4.328 -0.302 -13.099 1.00 88.44 301 ARG A CA 1
ATOM 2457 C C . ARG A 1 301 ? -4.567 1.194 -13.366 1.00 88.44 301 ARG A C 1
ATOM 2459 O O . ARG A 1 301 ? -5.681 1.677 -13.220 1.00 88.44 301 ARG A O 1
ATOM 2466 N N . PHE A 1 302 ? -3.529 1.921 -13.778 1.00 87.25 302 PHE A N 1
ATOM 2467 C CA . PHE A 1 302 ? -3.524 3.375 -13.956 1.00 87.25 302 PHE A CA 1
ATOM 2468 C C . PHE A 1 302 ? -3.890 4.174 -12.693 1.00 87.25 302 PHE A C 1
ATOM 2470 O O . PHE A 1 302 ? -4.358 5.307 -12.791 1.00 87.25 302 PHE A O 1
ATOM 2477 N N . ASN A 1 303 ? -3.625 3.624 -11.505 1.00 85.62 303 ASN A N 1
ATOM 2478 C CA . ASN A 1 303 ? -3.772 4.362 -10.257 1.00 85.62 303 ASN A CA 1
ATOM 2479 C C . ASN A 1 303 ? -2.751 5.507 -10.173 1.00 85.62 303 ASN A C 1
ATOM 2481 O O . ASN A 1 303 ? -1.568 5.320 -10.459 1.00 85.62 303 ASN A O 1
ATOM 2485 N N . TYR A 1 304 ? -3.201 6.692 -9.752 1.00 88.06 304 TYR A N 1
ATOM 2486 C CA . TYR A 1 304 ? -2.359 7.880 -9.557 1.00 88.06 304 TYR A CA 1
ATOM 2487 C C . TYR A 1 304 ? -1.674 7.861 -8.184 1.00 88.06 304 TYR A C 1
ATOM 2489 O O . TYR A 1 304 ? -1.940 8.693 -7.318 1.00 88.06 304 TYR A O 1
ATOM 2497 N N . ASP A 1 305 ? -0.800 6.884 -7.977 1.00 85.62 305 ASP A N 1
ATOM 2498 C CA . ASP A 1 305 ? -0.073 6.664 -6.727 1.00 85.62 305 ASP A CA 1
ATOM 2499 C C . ASP A 1 305 ? 1.443 6.902 -6.884 1.00 85.62 305 ASP A C 1
ATOM 2501 O O . ASP A 1 305 ? 1.928 7.445 -7.881 1.00 85.62 305 ASP A O 1
ATOM 2505 N N . ILE A 1 306 ? 2.226 6.499 -5.878 1.00 86.69 306 ILE A N 1
ATOM 2506 C CA . ILE A 1 306 ? 3.685 6.644 -5.915 1.00 86.69 306 ILE A CA 1
ATOM 2507 C C . ILE A 1 306 ? 4.335 5.842 -7.053 1.00 86.69 306 ILE A C 1
ATOM 2509 O O . ILE A 1 306 ? 5.348 6.287 -7.591 1.00 86.69 306 ILE A O 1
ATOM 2513 N N . ILE A 1 307 ? 3.758 4.701 -7.452 1.00 88.44 307 ILE A N 1
ATOM 2514 C CA . ILE A 1 307 ? 4.278 3.865 -8.540 1.00 88.44 307 ILE A CA 1
ATOM 2515 C C . ILE A 1 307 ? 4.157 4.625 -9.860 1.00 88.44 307 ILE A C 1
ATOM 2517 O O . ILE A 1 307 ? 5.113 4.642 -10.638 1.00 88.44 307 ILE A O 1
ATOM 2521 N N . PHE A 1 308 ? 3.037 5.315 -10.081 1.00 90.69 308 PHE A N 1
ATOM 2522 C CA . PHE A 1 308 ? 2.815 6.128 -11.276 1.00 90.69 308 PHE A CA 1
ATOM 2523 C C . PHE A 1 308 ? 3.866 7.237 -11.437 1.00 90.69 308 PHE A C 1
ATOM 2525 O O . PHE A 1 308 ? 4.518 7.342 -12.480 1.00 90.69 308 PHE A O 1
ATOM 2532 N N . PHE A 1 309 ? 4.085 8.045 -10.395 1.00 90.50 309 PHE A N 1
ATOM 2533 C CA . PHE A 1 309 ? 5.066 9.137 -10.450 1.00 90.50 309 PHE A CA 1
ATOM 2534 C C . PHE A 1 309 ? 6.507 8.629 -10.537 1.00 90.50 309 PHE A C 1
ATOM 2536 O O . PHE A 1 309 ? 7.320 9.193 -11.274 1.00 90.50 309 PHE A O 1
ATOM 2543 N N . LEU A 1 310 ? 6.824 7.535 -9.841 1.00 91.12 310 LEU A N 1
ATOM 2544 C CA . LEU A 1 310 ? 8.131 6.894 -9.929 1.00 91.12 310 LEU A CA 1
ATOM 2545 C C . LEU A 1 310 ? 8.399 6.368 -11.344 1.00 91.12 310 LEU A C 1
ATOM 2547 O O . LEU A 1 310 ? 9.489 6.566 -11.875 1.00 91.12 310 LEU A O 1
ATOM 2551 N N . ASN A 1 311 ? 7.397 5.765 -11.985 1.00 92.38 311 ASN A N 1
ATOM 2552 C CA . ASN A 1 311 ? 7.484 5.290 -13.362 1.00 92.38 311 ASN A CA 1
ATOM 2553 C C . ASN A 1 311 ? 7.759 6.445 -14.346 1.00 92.38 311 ASN A C 1
ATOM 2555 O O . ASN A 1 311 ? 8.603 6.309 -15.233 1.00 92.38 311 ASN A O 1
ATOM 2559 N N . ILE A 1 312 ? 7.123 7.611 -14.169 1.00 92.31 312 ILE A N 1
ATOM 2560 C CA . ILE A 1 312 ? 7.448 8.819 -14.954 1.00 92.31 312 ILE A CA 1
ATOM 2561 C C . ILE A 1 312 ? 8.921 9.196 -14.770 1.00 92.31 312 ILE A C 1
ATOM 2563 O O . ILE A 1 312 ? 9.643 9.354 -15.757 1.00 92.31 312 ILE A O 1
ATOM 2567 N N . GLY A 1 313 ? 9.376 9.303 -13.518 1.00 92.12 313 GLY A N 1
ATOM 2568 C CA . GLY A 1 313 ? 10.759 9.658 -13.199 1.00 92.12 313 GLY A CA 1
ATOM 2569 C C . GLY A 1 313 ? 11.772 8.690 -13.813 1.00 92.12 313 GLY A C 1
ATOM 2570 O O . GLY A 1 313 ? 12.718 9.123 -14.471 1.00 92.12 313 GLY A O 1
ATOM 2571 N N . LEU A 1 314 ? 11.538 7.382 -13.675 1.00 91.31 314 LEU A N 1
ATOM 2572 C CA . LEU A 1 314 ? 12.388 6.340 -14.253 1.00 91.31 314 LEU A CA 1
ATOM 2573 C C . LEU A 1 314 ? 12.466 6.453 -15.778 1.00 91.31 314 LEU A C 1
ATOM 2575 O O . LEU A 1 314 ? 13.565 6.435 -16.330 1.00 91.31 314 LEU A O 1
ATOM 2579 N N . ASN A 1 315 ? 11.335 6.626 -16.470 1.00 92.94 315 ASN A N 1
ATOM 2580 C CA . ASN A 1 315 ? 11.338 6.767 -17.929 1.00 92.94 315 ASN A CA 1
ATOM 2581 C C . ASN A 1 315 ? 12.090 8.023 -18.389 1.00 92.94 315 ASN A C 1
ATOM 2583 O O . ASN A 1 315 ? 12.846 7.941 -19.355 1.00 92.94 315 ASN A O 1
ATOM 2587 N N . ILE A 1 316 ? 11.954 9.155 -17.689 1.00 93.69 316 ILE A N 1
ATOM 2588 C CA . ILE A 1 316 ? 12.725 10.372 -17.995 1.00 93.69 316 ILE A CA 1
ATOM 2589 C C . ILE A 1 316 ? 14.228 10.099 -17.862 1.00 93.69 316 ILE A C 1
ATOM 2591 O O . ILE A 1 316 ? 14.991 10.408 -18.777 1.00 93.69 316 ILE A O 1
ATOM 2595 N N . VAL A 1 317 ? 14.655 9.476 -16.759 1.00 91.25 317 VAL A N 1
ATOM 2596 C CA . VAL A 1 317 ? 16.067 9.129 -16.535 1.00 91.25 317 VAL A CA 1
ATOM 2597 C C . VAL A 1 317 ? 16.582 8.185 -17.626 1.00 91.25 317 VAL A C 1
ATOM 2599 O O . VAL A 1 317 ? 17.664 8.416 -18.168 1.00 91.25 317 VAL A O 1
ATOM 2602 N N . PHE A 1 318 ? 15.805 7.165 -18.006 1.00 89.81 318 PHE A N 1
ATOM 2603 C CA . PHE A 1 318 ? 16.181 6.238 -19.077 1.00 89.81 318 PHE A CA 1
ATOM 2604 C C . PHE A 1 318 ? 16.322 6.925 -20.435 1.00 89.81 318 PHE A C 1
ATOM 2606 O O . PHE A 1 318 ? 17.300 6.668 -21.141 1.00 89.81 318 PHE A O 1
ATOM 2613 N N . VAL A 1 319 ? 15.384 7.806 -20.799 1.00 92.38 319 VAL A N 1
ATOM 2614 C CA . VAL A 1 319 ? 15.452 8.569 -22.054 1.00 92.38 319 VAL A CA 1
ATOM 2615 C C . VAL A 1 319 ? 16.707 9.435 -22.073 1.00 92.38 319 VAL A C 1
ATOM 2617 O O . VAL A 1 319 ? 17.499 9.325 -23.006 1.00 92.38 319 VAL A O 1
ATOM 2620 N N . LEU A 1 320 ? 16.940 10.225 -21.020 1.00 92.56 320 LEU A N 1
ATOM 2621 C CA . LEU A 1 320 ? 18.101 11.114 -20.932 1.00 92.56 320 LEU A CA 1
ATOM 2622 C C . LEU A 1 320 ? 19.423 10.346 -21.024 1.00 92.56 320 LEU A C 1
ATOM 2624 O O . LEU A 1 320 ? 20.319 10.745 -21.768 1.00 92.56 320 LEU A O 1
ATOM 2628 N N . LEU A 1 321 ? 19.541 9.226 -20.307 1.00 88.81 321 LEU A N 1
ATOM 2629 C CA . LEU A 1 321 ? 20.750 8.405 -20.314 1.00 88.81 321 LEU A CA 1
ATOM 2630 C C . LEU A 1 321 ? 21.025 7.844 -21.716 1.00 88.81 321 LEU A C 1
ATOM 2632 O O . LEU A 1 321 ? 22.154 7.920 -22.205 1.00 88.81 321 LEU A O 1
ATOM 2636 N N . LEU A 1 322 ? 20.002 7.317 -22.393 1.00 87.69 322 LEU A N 1
ATOM 2637 C CA . LEU A 1 322 ? 20.158 6.737 -23.727 1.00 87.69 322 LEU A CA 1
ATOM 2638 C C . LEU A 1 322 ? 20.445 7.780 -24.801 1.00 87.69 322 LEU A C 1
ATOM 2640 O O . LEU A 1 322 ? 21.333 7.569 -25.630 1.00 87.69 322 LEU A O 1
ATOM 2644 N N . GLU A 1 323 ? 19.745 8.911 -24.779 1.00 89.44 323 GLU A N 1
ATOM 2645 C CA . GLU A 1 323 ? 20.012 10.005 -25.710 1.00 89.44 323 GLU A CA 1
ATOM 2646 C C . GLU A 1 323 ? 21.419 10.575 -25.515 1.00 89.44 323 GLU A C 1
ATOM 2648 O O . GLU A 1 323 ? 22.118 10.816 -26.500 1.00 89.44 323 GLU A O 1
ATOM 2653 N N . PHE A 1 324 ? 21.888 10.692 -24.269 1.00 87.44 324 PHE A N 1
ATOM 2654 C CA . PHE A 1 324 ? 23.259 11.105 -23.968 1.00 87.44 324 PHE A CA 1
ATOM 2655 C C . PHE A 1 324 ? 24.302 10.128 -24.532 1.00 87.44 324 PHE A C 1
ATOM 2657 O O . PHE A 1 324 ? 25.293 10.551 -25.132 1.00 87.44 324 PHE A O 1
ATOM 2664 N N . VAL A 1 325 ? 24.076 8.816 -24.398 1.00 84.12 325 VAL A N 1
ATOM 2665 C CA . VAL A 1 325 ? 24.948 7.785 -24.990 1.00 84.12 325 VAL A CA 1
ATOM 2666 C C . VAL A 1 325 ? 24.988 7.908 -26.517 1.00 84.12 325 VAL A C 1
ATOM 2668 O O . VAL A 1 325 ? 26.071 7.887 -27.107 1.00 84.12 325 VAL A O 1
ATOM 2671 N N . ILE A 1 326 ? 23.830 8.082 -27.163 1.00 83.50 326 ILE A N 1
ATOM 2672 C CA . ILE A 1 326 ? 23.736 8.239 -28.623 1.00 83.50 326 ILE A CA 1
ATOM 2673 C C . ILE A 1 326 ? 24.444 9.518 -29.085 1.00 83.50 326 ILE A C 1
ATOM 2675 O O . ILE A 1 326 ? 25.169 9.500 -30.081 1.00 83.50 326 ILE A O 1
ATOM 2679 N N . LEU A 1 327 ? 24.254 10.627 -28.370 1.00 84.44 327 LEU A N 1
ATOM 2680 C CA . LEU A 1 327 ? 24.868 11.908 -28.700 1.00 84.44 327 LEU A CA 1
ATOM 2681 C C . LEU A 1 327 ? 26.398 11.827 -28.611 1.00 84.44 327 LEU A C 1
ATOM 2683 O O . LEU A 1 327 ? 27.091 12.208 -29.554 1.00 84.44 327 LEU A O 1
ATOM 2687 N N . ASN A 1 328 ? 26.924 11.263 -27.520 1.00 81.31 328 ASN A N 1
ATOM 2688 C CA . ASN A 1 328 ? 28.366 11.085 -27.334 1.00 81.31 328 ASN A CA 1
ATOM 2689 C C . ASN A 1 328 ? 29.001 10.229 -28.430 1.00 81.31 328 ASN A C 1
ATOM 2691 O O . ASN A 1 328 ? 30.097 10.542 -28.892 1.00 81.31 328 ASN A O 1
ATOM 2695 N N . MET A 1 329 ? 28.312 9.176 -28.869 1.00 75.25 329 MET A N 1
ATOM 2696 C CA . MET A 1 329 ? 28.748 8.344 -29.990 1.00 75.25 329 MET A CA 1
ATOM 2697 C C . MET A 1 329 ? 28.861 9.151 -31.290 1.00 75.25 329 MET A C 1
ATOM 2699 O O . MET A 1 329 ? 29.873 9.070 -31.978 1.00 75.25 329 MET A O 1
ATOM 2703 N N . LEU A 1 330 ? 27.848 9.957 -31.622 1.00 76.38 330 LEU A N 1
ATOM 2704 C CA . LEU A 1 330 ? 27.840 10.752 -32.857 1.00 76.38 330 LEU A CA 1
ATOM 2705 C C . LEU A 1 330 ? 28.906 11.864 -32.869 1.00 76.38 330 LEU A C 1
ATOM 2707 O O . LEU A 1 330 ? 29.335 12.288 -33.951 1.00 76.38 330 LEU A O 1
ATOM 2711 N N . ILE A 1 331 ? 29.306 12.348 -31.687 1.00 76.19 331 ILE A N 1
ATOM 2712 C CA . ILE A 1 331 ? 30.325 13.392 -31.508 1.00 76.19 331 ILE A CA 1
ATOM 2713 C C . ILE A 1 331 ? 31.743 12.810 -31.535 1.00 76.19 331 ILE A C 1
ATOM 2715 O O . ILE A 1 331 ? 32.591 13.352 -32.237 1.00 76.19 331 ILE A O 1
ATOM 2719 N N . ARG A 1 332 ? 32.014 11.742 -30.770 1.00 66.62 332 ARG A N 1
ATOM 2720 C CA . ARG A 1 332 ? 33.380 11.221 -30.570 1.00 66.62 332 ARG A CA 1
ATOM 2721 C C . ARG A 1 332 ? 33.941 10.455 -31.760 1.00 66.62 332 ARG A C 1
ATOM 2723 O O . ARG A 1 332 ? 35.158 10.402 -31.900 1.00 66.62 332 ARG A O 1
ATOM 2730 N N . GLU A 1 333 ? 33.098 9.840 -32.582 1.00 60.56 333 GLU A N 1
ATOM 2731 C CA . GLU A 1 333 ? 33.587 9.064 -33.716 1.00 60.56 333 GLU A CA 1
ATOM 2732 C C . GLU A 1 333 ? 33.629 9.874 -35.007 1.00 60.56 333 GLU A C 1
ATOM 2734 O O . GLU A 1 333 ? 32.627 10.428 -35.480 1.00 60.56 333 GLU A O 1
ATOM 2739 N N . ASP A 1 334 ? 34.815 9.866 -35.611 1.00 53.59 334 ASP A N 1
ATOM 2740 C CA . ASP A 1 334 ? 35.060 10.348 -36.958 1.00 53.59 334 ASP A CA 1
ATOM 2741 C C . ASP A 1 334 ? 34.473 9.332 -37.955 1.00 53.59 334 ASP A C 1
ATOM 2743 O O . ASP A 1 334 ? 35.140 8.486 -38.547 1.00 53.59 334 ASP A O 1
ATOM 2747 N N . LEU A 1 335 ? 33.142 9.353 -38.069 1.00 54.34 335 LEU A N 1
ATOM 2748 C CA . LEU A 1 335 ? 32.346 8.450 -38.910 1.00 54.34 335 LEU A CA 1
ATOM 2749 C C . LEU A 1 335 ? 32.687 8.560 -40.415 1.00 54.34 335 LEU A C 1
ATOM 2751 O O . LEU A 1 335 ? 32.181 7.762 -41.203 1.00 54.34 335 LEU A O 1
ATOM 2755 N N . SER A 1 336 ? 33.527 9.526 -40.804 1.00 48.31 336 SER A N 1
ATOM 2756 C CA . SER A 1 336 ? 33.963 9.838 -42.171 1.00 48.31 336 SER A CA 1
ATOM 2757 C C . SER A 1 336 ? 35.327 9.267 -42.579 1.00 48.31 336 SER A C 1
ATOM 2759 O O . SER A 1 336 ? 35.602 9.208 -43.774 1.00 48.31 336 SER A O 1
ATOM 2761 N N . THR A 1 337 ? 36.185 8.823 -41.658 1.00 43.75 337 THR A N 1
ATOM 2762 C CA . THR A 1 337 ? 37.585 8.469 -41.973 1.00 43.75 337 THR A CA 1
ATOM 2763 C C . THR A 1 337 ? 37.844 6.970 -41.796 1.00 43.75 337 THR A C 1
ATOM 2765 O O . THR A 1 337 ? 38.387 6.485 -40.811 1.00 43.75 337 THR A O 1
ATOM 2768 N N . THR A 1 338 ? 37.413 6.168 -42.770 1.00 43.06 338 THR A N 1
ATOM 2769 C CA . THR A 1 338 ? 38.003 4.836 -43.030 1.00 43.06 338 THR A CA 1
ATOM 2770 C C . THR A 1 338 ? 37.789 4.451 -44.494 1.00 43.06 338 THR A C 1
ATOM 2772 O O . THR A 1 338 ? 37.221 3.415 -44.814 1.00 43.06 338 THR A O 1
ATOM 2775 N N . LEU A 1 339 ? 38.214 5.338 -45.392 1.00 45.09 339 LEU A N 1
ATOM 2776 C CA . LEU A 1 339 ? 38.419 5.057 -46.812 1.00 45.09 339 LEU A CA 1
ATOM 2777 C C . LEU A 1 339 ? 39.706 5.777 -47.239 1.00 45.09 339 LEU A C 1
ATOM 2779 O O . LEU A 1 339 ? 39.665 6.843 -47.841 1.00 45.09 339 LEU A O 1
ATOM 2783 N N . MET A 1 340 ? 40.856 5.210 -46.878 1.00 40.94 340 MET A N 1
ATOM 2784 C CA . MET A 1 340 ? 42.071 5.381 -47.672 1.00 40.94 340 MET A CA 1
ATOM 2785 C C . MET A 1 340 ? 42.382 4.028 -48.312 1.00 40.94 340 MET A C 1
ATOM 2787 O O . MET A 1 340 ? 42.522 3.030 -47.610 1.00 40.94 340 MET A O 1
ATOM 2791 N N . GLY A 1 341 ? 42.356 4.062 -49.646 1.00 36.69 341 GLY A N 1
ATOM 2792 C CA . GLY A 1 341 ? 42.700 3.069 -50.664 1.00 36.69 341 GLY A CA 1
ATOM 2793 C C . GLY A 1 341 ? 43.174 1.685 -50.235 1.00 36.69 341 GLY A C 1
ATOM 2794 O O . GLY A 1 341 ? 44.262 1.531 -49.693 1.00 36.69 341 GLY A O 1
ATOM 2795 N N . GLY A 1 342 ? 42.401 0.673 -50.629 1.00 33.84 342 GLY A N 1
ATOM 2796 C CA . GLY A 1 342 ? 43.004 -0.492 -51.269 1.00 33.84 342 GLY A CA 1
ATOM 2797 C C . GLY A 1 342 ? 43.081 -0.190 -52.763 1.00 33.84 342 GLY A C 1
ATOM 2798 O O . GLY A 1 342 ? 42.049 -0.247 -53.434 1.00 33.84 342 GLY A O 1
ATOM 2799 N N . GLU A 1 343 ? 44.261 0.223 -53.223 1.00 32.69 343 GLU A N 1
ATOM 2800 C CA . GLU A 1 343 ? 44.717 -0.059 -54.590 1.00 32.69 343 GLU A CA 1
ATOM 2801 C C . GLU A 1 343 ? 45.262 -1.487 -54.644 1.00 32.69 343 GLU A C 1
ATOM 2803 O O . GLU A 1 343 ? 45.902 -1.904 -53.646 1.00 32.69 343 GLU A O 1
#

Radius of gyration: 32.29 Å; Cα contacts (8 Å, |Δi|>4): 399; chains: 1; bounding box: 83×29×97 Å

pLDDT: mean 81.07, std 11.51, range [32.69, 94.62]

Sequence (343 aa):
MVIDNIKLGFRDIKRNTRIFILFGLLILSISVVLSFSTYALNLALKESKDTEVSYFAIPVSYEMKDFIKVEDGVDKLLKKGGYTKFVSEYVNEEKGIFIQIFIGKFQKSSENRVLFAINSEDLELFKQKEKTLKVVSADELDKIKFKTVGVDLEIDDDNLVFLEVAKKETSLSDFKLNPAELKDLIEGTKFTDKELKNGLDEEFEKAILNSDIVFKKHINSVNMTDVDFILKYIYFYVFLLLLAFLLSFGIFIKNLYKRLLREYKIHIICGATKKSIFIRNSVFVLSLAVFNFMIINFLNRFNYDIIFFLNIGLNIVFVLLLEFVILNMLIREDLSTTLMGGE

Foldseek 3Di:
DLVVLLVVLVVVCVVVVVLLVVVLVLLLVLLVLVLVLVVVLVVLVVQLVWWWKFKDWDPPDPDWPCVVLLQVLQQVLLLVAWKFKFWFPQVCVVQVFGWIWIAGPFFPPDPQRIKTKGWPVCVVVSCVVDVPKDWDDPVRTDQVRCVQLPHHCVPNVPTIIIIGDPPPPSGPVVSVHDPVRSNNRRRSIIGGPVCVVVVSVVSSCVSCVPTSTDMDIDTDSPRPVVSCCSVVPVVVVSVVVVVVSVVVVVVSLVVVLVVLLVVVLVVVVVPDDLVSSLSSVLSSLVVSLVSSLVVQCVVVVVDPDPSNVSSVVSSVVSSVVSSVSSVCSSPPDPSPPDDDDDD

Mean predicted aligned error: 13.73 Å

Organism: NCBI:txid33033

Nearest PDB structures (foldseek):
  7tch-assembly1_A  TM=3.703E-01  e=2.223E-02  Bacillus subtilis subsp. subtilis str. 168
  8x61-assembly1_C  TM=4.983E-01  e=5.506E-01  Escherichia coli K-12
  7tcg-assembly1_A  TM=2.937E-01  e=4.396E-01  Bacillus subtilis subsp. subtilis str. 168

Secondary structure (DSSP, 8-state):
-HHHHHHHHHHHHHHTHHHHHHHHHHHHHHHHHHHHHHHHHHHHHHHTT-EEEEEEEE-S-S--TTHHHHHHHHHHHHTTS-BEEE--HHHHHHHTS--EEEES--BSS----EEEEEEGGGHHHHHHH-TT-EEPPGGGB-HHHHHHTT--TTTSTTTEEEEEPPTT--SGGGG---HHHHHHHHHT-B--HHHHHTTHHHHHHHHHTTSSSEEEEEEEETTHHHHHHIIIIIHHHHHHHHHHHHHHHHHHHHHHHHHHHHHHHHHHHTT--HHHHHHHHHHHHHHHHHHHHHHHHHHTTT--SHHHHHHHHHHHHHHHHHHHHHHHHHHHS-TT-------

Solvent-accessible surface area (backbone atoms only — not comparable to full-atom values): 18872 Å² total; per-residue (Å²): 110,70,69,55,31,46,56,49,15,56,50,50,45,68,74,40,42,70,59,53,50,55,49,40,51,55,53,38,53,55,50,50,53,53,38,53,52,52,49,52,51,52,51,42,60,55,58,38,66,48,59,44,55,37,36,47,77,43,83,77,41,96,61,58,87,47,48,70,61,36,50,55,35,47,40,58,43,47,73,75,47,45,34,27,49,42,60,39,67,56,52,24,62,75,70,70,48,76,47,41,38,34,44,20,72,44,37,75,86,51,89,56,38,48,38,38,35,29,47,54,86,50,46,68,64,47,49,73,76,40,86,76,68,42,78,54,58,76,86,48,44,35,60,70,61,38,42,65,59,75,38,53,67,92,77,56,52,90,47,55,40,42,31,46,63,63,88,83,65,80,51,61,73,71,43,60,65,52,76,66,45,50,47,49,31,52,41,37,35,28,56,53,67,69,42,50,76,68,43,50,58,61,55,47,49,62,33,46,66,78,42,49,42,47,63,46,80,42,76,42,75,42,40,64,68,55,46,49,46,43,54,64,53,51,47,48,49,51,50,53,50,51,51,53,45,52,53,51,48,52,54,48,49,56,53,49,45,61,54,50,51,57,53,47,43,53,39,42,76,74,68,49,51,74,68,51,54,51,50,20,48,48,46,48,50,51,51,41,38,51,52,43,48,51,52,54,34,56,76,50,74,66,49,95,47,72,53,46,56,48,48,53,52,51,40,52,52,52,45,53,54,50,52,50,54,54,51,51,52,67,66,75,50,72,78,82,76,86,81,78,79,90,125